Protein AF-A0AAE3YI99-F1 (afdb_monomer)

Mean predicted aligned error: 8.01 Å

Radius of gyration: 18.08 Å; Cα contacts (8 Å, |Δi|>4): 307; chains: 1; bounding box: 42×37×53 Å

Foldseek 3Di:
DWDDDDQKIKDKDKDWWAFDDDDPLCTCQVVVQVVVCVVVVAGWHWAQQAPVPRDSPHRQIAIQGDPVPDDDPCNVVPARQKEKEKEKDADVRTIMIMMMIMHGPVRDDHDDPLRFWFFYDDDPPDVPQDACPDVVVQQAAPVLNVVLVPDPHSSVSSNVLVRLLRRVCSRVSVNPVDRNNNDDCVVPDDPPPD

Sequence (194 aa):
MRTQVGGLVFHGAAFLLPGAGLDRRRAGRGEIEAWASEVLGRPVRLSTVCPACGSVAHGQPRLELDPRGEPSPASRAGGDLARISYARASLDGGGLAIAAVVVLSAGGGPLPEWARVGVDLEARGRKGAPHPRGWGEYALTPAERGRVAASADPEAASLRVWTQKEALAKLTGRGLEIEPQALDTALVQPPDTH

Structure (mmCIF, N/CA/C/O backbone):
data_AF-A0AAE3YI99-F1
#
_entry.id   AF-A0AAE3YI99-F1
#
loop_
_atom_site.group_PDB
_atom_site.id
_atom_site.type_symbol
_atom_site.label_atom_id
_atom_site.label_alt_id
_atom_site.label_comp_id
_atom_site.label_asym_id
_atom_site.label_entity_id
_atom_site.label_seq_id
_atom_site.pdbx_PDB_ins_code
_atom_site.Cartn_x
_atom_site.Cartn_y
_atom_site.Cartn_z
_atom_site.occupancy
_atom_site.B_iso_or_equiv
_atom_site.auth_seq_id
_atom_site.auth_comp_id
_atom_site.auth_asym_id
_atom_site.auth_atom_id
_atom_site.pdbx_PDB_model_num
ATOM 1 N N . MET A 1 1 ? -12.495 7.842 -3.359 1.00 87.75 1 MET A N 1
ATOM 2 C CA . MET A 1 1 ? -13.141 6.636 -3.933 1.00 87.75 1 MET A CA 1
ATOM 3 C C . MET A 1 1 ? -13.739 5.806 -2.806 1.00 87.75 1 MET A C 1
ATOM 5 O O . MET A 1 1 ? -13.098 5.691 -1.767 1.00 87.75 1 MET A O 1
ATOM 9 N N . ARG A 1 2 ? -14.939 5.246 -2.993 1.00 89.69 2 ARG A N 1
ATOM 10 C CA . ARG A 1 2 ? -15.576 4.319 -2.045 1.00 89.69 2 ARG A CA 1
ATOM 11 C C . ARG A 1 2 ? -16.071 3.090 -2.804 1.00 89.69 2 ARG A C 1
ATOM 13 O O . ARG A 1 2 ? -16.672 3.237 -3.862 1.00 89.69 2 ARG A O 1
ATOM 20 N N . THR A 1 3 ? -15.813 1.900 -2.280 1.00 89.75 3 THR A N 1
ATOM 21 C CA . THR A 1 3 ? -16.277 0.625 -2.845 1.00 89.75 3 THR A CA 1
ATOM 22 C C . THR A 1 3 ? -16.706 -0.301 -1.719 1.00 89.75 3 THR A C 1
ATOM 24 O O . THR A 1 3 ? -16.147 -0.232 -0.629 1.00 89.75 3 THR A O 1
ATOM 27 N N . GLN A 1 4 ? -17.701 -1.149 -1.962 1.00 88.31 4 GLN A N 1
ATOM 28 C CA . GLN A 1 4 ? -18.201 -2.100 -0.975 1.00 88.31 4 GLN A CA 1
ATOM 29 C C . GLN A 1 4 ? -18.158 -3.513 -1.552 1.00 88.31 4 GLN A C 1
ATOM 31 O O . GLN A 1 4 ? -18.676 -3.751 -2.638 1.00 88.31 4 GLN A O 1
ATOM 36 N N . VAL A 1 5 ? -17.554 -4.443 -0.815 1.00 84.50 5 VAL A N 1
ATOM 37 C CA . VAL A 1 5 ? -17.466 -5.863 -1.182 1.00 84.50 5 VAL A CA 1
ATOM 38 C C . VAL A 1 5 ? -17.753 -6.667 0.070 1.00 84.50 5 VAL A C 1
ATOM 40 O O . VAL A 1 5 ? -17.006 -6.553 1.034 1.00 84.50 5 VAL A O 1
ATOM 43 N N . GLY A 1 6 ? -18.844 -7.439 0.072 1.00 80.44 6 GLY A N 1
ATOM 44 C CA . GLY A 1 6 ? -19.211 -8.343 1.168 1.00 80.44 6 GLY A CA 1
ATOM 45 C C . GLY A 1 6 ? -19.028 -7.736 2.561 1.00 80.44 6 GLY A C 1
ATOM 46 O O . GLY A 1 6 ? -18.025 -7.986 3.211 1.00 80.44 6 GLY A O 1
ATOM 47 N N . GLY A 1 7 ? -19.952 -6.899 3.031 1.00 87.69 7 GLY A N 1
ATOM 48 C CA . GLY A 1 7 ? -19.873 -6.302 4.372 1.00 87.69 7 GLY A CA 1
ATOM 49 C C . GLY A 1 7 ? -18.664 -5.390 4.645 1.00 87.69 7 GLY A C 1
ATOM 50 O O . GLY A 1 7 ? -18.688 -4.691 5.654 1.00 87.69 7 GLY A O 1
ATOM 51 N N . LEU A 1 8 ? -17.653 -5.307 3.775 1.00 89.31 8 LEU A N 1
ATOM 52 C CA . LEU A 1 8 ? -16.505 -4.406 3.893 1.00 89.31 8 LEU A CA 1
ATOM 53 C C . LEU A 1 8 ? -16.678 -3.175 3.016 1.00 89.31 8 LEU A C 1
ATOM 55 O O . LEU A 1 8 ? -17.127 -3.277 1.874 1.00 89.31 8 LEU A O 1
ATOM 59 N N . VAL A 1 9 ? -16.242 -2.028 3.526 1.00 90.75 9 VAL A N 1
ATOM 60 C CA . VAL A 1 9 ? -16.141 -0.779 2.773 1.00 90.75 9 VAL A CA 1
ATOM 61 C C . VAL A 1 9 ? -14.674 -0.400 2.635 1.00 90.75 9 VAL A C 1
ATOM 63 O O . VAL A 1 9 ? -13.947 -0.311 3.623 1.00 90.75 9 VAL A O 1
ATOM 66 N N . PHE A 1 10 ? -14.256 -0.145 1.402 1.00 91.81 10 PHE A N 1
ATOM 67 C CA . PHE A 1 10 ? -12.937 0.346 1.036 1.00 91.81 10 PHE A CA 1
ATOM 68 C C . PHE A 1 10 ? -13.038 1.830 0.698 1.00 91.81 10 PHE A C 1
ATOM 70 O O . PHE A 1 10 ? -13.792 2.229 -0.192 1.00 91.81 10 PHE A O 1
ATOM 77 N N . HIS A 1 11 ? -12.263 2.644 1.402 1.00 93.62 11 HIS A N 1
ATOM 78 C CA . HIS A 1 11 ? -12.114 4.073 1.171 1.00 93.62 11 HIS A CA 1
ATOM 79 C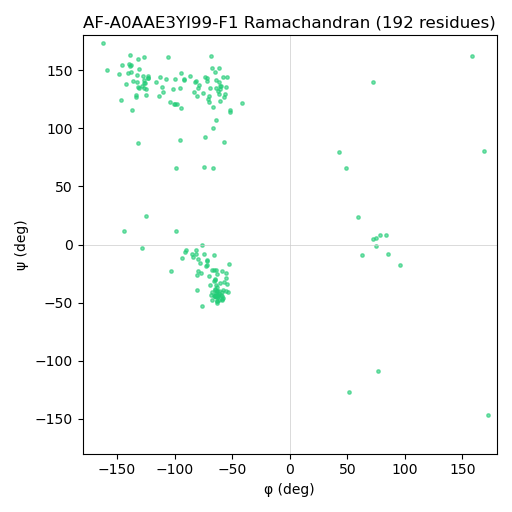 C . HIS A 1 11 ? -10.718 4.331 0.618 1.00 93.62 11 HIS A C 1
ATOM 81 O O . HIS A 1 11 ? -9.741 3.863 1.189 1.00 93.62 11 HIS A O 1
ATOM 87 N N . GLY A 1 12 ? -10.620 5.088 -0.471 1.00 94.06 12 GLY A N 1
ATOM 88 C CA . GLY A 1 12 ? -9.352 5.507 -1.066 1.00 94.06 12 GLY A CA 1
ATOM 89 C C . GLY A 1 12 ? -9.292 7.020 -1.245 1.00 94.06 12 GLY A C 1
ATOM 90 O O . GLY A 1 12 ? -10.283 7.625 -1.674 1.00 94.06 12 GLY A O 1
ATOM 91 N N . ALA A 1 13 ? -8.138 7.612 -0.954 1.00 93.62 13 ALA A N 1
ATOM 92 C CA . ALA A 1 13 ? -7.866 9.038 -1.112 1.00 93.62 13 ALA A CA 1
ATOM 93 C C . ALA A 1 13 ? -6.474 9.287 -1.703 1.00 93.62 13 ALA A C 1
ATOM 95 O O . ALA A 1 13 ? -5.563 8.470 -1.556 1.00 93.62 13 ALA A O 1
ATOM 96 N N . ALA A 1 14 ? -6.331 10.435 -2.363 1.00 93.38 14 ALA A N 1
ATOM 97 C CA . ALA A 1 14 ? -5.077 10.939 -2.899 1.00 93.38 14 ALA A CA 1
ATOM 98 C C . ALA A 1 14 ? -4.845 12.363 -2.381 1.00 93.38 14 ALA A C 1
ATOM 100 O O . ALA A 1 14 ? -5.790 13.146 -2.282 1.00 93.38 14 ALA A O 1
ATOM 101 N N . PHE A 1 15 ? -3.596 12.689 -2.061 1.00 90.69 15 PHE A N 1
ATOM 102 C CA . PHE A 1 15 ? -3.205 13.949 -1.436 1.00 90.69 15 PHE A CA 1
ATOM 103 C C . PHE A 1 15 ? -2.001 14.531 -2.163 1.00 90.69 15 PHE A C 1
ATOM 105 O O . PHE A 1 15 ? -0.983 13.854 -2.330 1.00 90.69 15 PHE A O 1
ATOM 112 N N . LEU A 1 16 ? -2.096 15.796 -2.561 1.00 88.94 16 LEU A N 1
ATOM 113 C CA . LEU A 1 16 ? -0.939 16.540 -3.042 1.00 88.94 16 LEU A CA 1
ATOM 114 C C . LEU A 1 16 ? -0.074 16.937 -1.847 1.00 88.94 16 LEU A C 1
ATOM 116 O O . LEU A 1 16 ? -0.573 17.471 -0.859 1.00 88.94 16 LEU A O 1
ATOM 120 N N . LEU A 1 17 ? 1.222 16.660 -1.943 1.00 84.50 17 LEU A N 1
ATOM 121 C CA . LEU A 1 17 ? 2.206 17.012 -0.930 1.00 84.50 17 LEU A CA 1
ATOM 122 C C . LEU A 1 17 ? 2.975 18.258 -1.387 1.00 84.50 17 LEU A C 1
ATOM 124 O O . LEU A 1 17 ? 3.415 18.303 -2.541 1.00 84.50 17 LEU A O 1
ATOM 128 N N . PRO A 1 18 ? 3.172 19.253 -0.508 1.00 79.25 18 PRO A N 1
ATOM 129 C CA . PRO A 1 18 ? 3.863 20.484 -0.870 1.00 79.25 18 PRO A CA 1
ATOM 130 C C . PRO A 1 18 ? 5.339 20.240 -1.231 1.00 79.25 18 PRO A C 1
ATOM 132 O O . PRO A 1 18 ? 5.995 19.334 -0.707 1.00 79.25 18 PRO A O 1
ATOM 135 N N . GLY A 1 19 ? 5.860 21.068 -2.140 1.00 64.75 19 GLY A N 1
ATOM 136 C CA . GLY A 1 19 ? 7.252 21.052 -2.587 1.00 64.75 19 GLY A CA 1
ATOM 137 C C . GLY A 1 19 ? 8.200 21.760 -1.626 1.00 64.75 19 GLY A C 1
ATOM 138 O O . GLY A 1 19 ? 8.002 22.925 -1.310 1.00 64.75 19 GLY A O 1
ATOM 139 N N . ALA A 1 20 ? 9.270 21.053 -1.248 1.00 52.06 20 ALA A N 1
ATOM 140 C CA . ALA A 1 20 ? 10.395 21.482 -0.407 1.00 52.06 20 ALA A CA 1
ATOM 141 C C . ALA A 1 20 ? 10.121 21.657 1.108 1.00 52.06 20 ALA A C 1
ATOM 143 O O . ALA A 1 20 ? 9.099 22.166 1.548 1.00 52.06 20 ALA A O 1
ATOM 144 N N . GLY A 1 21 ? 11.095 21.228 1.924 1.00 54.38 21 GLY A N 1
ATOM 145 C CA . GLY A 1 21 ? 11.219 21.596 3.344 1.00 54.38 21 GLY A CA 1
ATOM 146 C C . GLY A 1 21 ? 10.635 20.636 4.387 1.00 54.38 21 GLY A C 1
ATOM 147 O O . GLY A 1 21 ? 11.039 20.706 5.545 1.00 54.38 21 GLY A O 1
ATOM 148 N N . LEU A 1 22 ? 9.742 19.713 4.020 1.00 54.06 22 LEU A N 1
ATOM 149 C CA . LEU A 1 22 ? 9.193 18.742 4.975 1.00 54.06 22 LEU A CA 1
ATOM 150 C C . LEU A 1 22 ? 10.010 17.447 5.016 1.00 54.06 22 LEU A C 1
ATOM 152 O O . LEU A 1 22 ? 10.442 16.927 3.984 1.00 54.06 22 LEU A O 1
ATOM 156 N N . ASP A 1 23 ? 10.174 16.895 6.222 1.00 62.53 23 ASP A N 1
ATOM 157 C CA . ASP A 1 23 ? 10.639 15.521 6.415 1.00 62.53 23 ASP A CA 1
ATOM 158 C C . ASP A 1 23 ? 9.769 14.592 5.558 1.00 62.53 23 ASP A C 1
ATOM 160 O O . ASP A 1 23 ? 8.567 14.435 5.797 1.00 62.53 23 ASP A O 1
ATOM 164 N N . ARG A 1 24 ? 10.388 13.969 4.548 1.00 61.81 24 ARG A N 1
ATOM 165 C CA . ARG A 1 24 ? 9.728 13.070 3.591 1.00 61.81 24 ARG A CA 1
ATOM 166 C C . ARG A 1 24 ? 8.989 11.926 4.287 1.00 61.81 24 ARG A C 1
ATOM 168 O O . ARG A 1 24 ? 8.036 11.391 3.728 1.00 61.81 24 ARG A O 1
ATOM 175 N N . ARG A 1 25 ? 9.397 11.553 5.508 1.00 61.00 25 ARG A N 1
ATOM 176 C CA . ARG A 1 25 ? 8.716 10.534 6.317 1.00 61.00 25 ARG A CA 1
ATOM 177 C C . ARG A 1 25 ? 7.437 11.053 6.969 1.00 61.00 25 ARG A C 1
ATOM 179 O O . ARG A 1 25 ? 6.543 10.245 7.222 1.00 61.00 25 ARG A O 1
ATOM 186 N N . ARG A 1 26 ? 7.309 12.363 7.196 1.00 67.38 26 ARG A N 1
ATOM 187 C CA . ARG A 1 26 ? 6.159 13.012 7.853 1.00 67.38 26 ARG A CA 1
ATOM 188 C C . ARG A 1 26 ? 5.203 13.711 6.886 1.00 67.38 26 ARG A C 1
ATOM 190 O O . ARG A 1 26 ? 4.036 13.863 7.232 1.00 67.38 26 ARG A O 1
ATOM 197 N N . ALA A 1 27 ? 5.659 14.092 5.694 1.00 72.12 27 ALA A N 1
ATOM 198 C CA . ALA A 1 27 ? 4.809 14.714 4.679 1.00 72.12 27 ALA A CA 1
ATOM 199 C C . ALA A 1 27 ? 3.600 13.821 4.338 1.00 72.12 27 ALA A C 1
ATOM 201 O O . ALA A 1 27 ? 3.763 12.617 4.092 1.00 72.12 27 ALA A O 1
ATOM 202 N N . GLY A 1 28 ? 2.399 14.407 4.360 1.00 80.62 28 GLY A N 1
ATOM 203 C CA . GLY A 1 28 ? 1.132 13.720 4.089 1.00 80.62 28 GLY A CA 1
ATOM 204 C C . GLY A 1 28 ? 0.506 13.026 5.297 1.00 80.62 28 GLY A C 1
ATOM 205 O O . GLY A 1 28 ? -0.605 12.516 5.202 1.00 80.62 28 GLY A O 1
ATOM 206 N N . ARG A 1 29 ? 1.210 12.943 6.435 1.00 87.94 29 ARG A N 1
ATOM 207 C CA . ARG A 1 29 ? 0.710 12.200 7.595 1.00 87.94 29 ARG A CA 1
ATOM 208 C C . ARG A 1 29 ? -0.504 12.869 8.232 1.00 87.94 29 ARG A C 1
ATOM 210 O O . ARG A 1 29 ? -1.443 12.162 8.575 1.00 87.94 29 ARG A O 1
ATOM 217 N N . GLY A 1 30 ? -0.476 14.190 8.400 1.00 89.19 30 GLY A N 1
ATOM 218 C CA . GLY A 1 30 ? -1.590 14.925 9.004 1.00 89.19 30 GLY A CA 1
ATOM 219 C C . GLY A 1 30 ? -2.843 14.852 8.134 1.00 89.19 30 GLY A C 1
ATOM 220 O O . GLY A 1 30 ? -3.939 14.657 8.643 1.00 89.19 30 GLY A O 1
ATOM 221 N N . GLU A 1 31 ? -2.662 14.912 6.818 1.00 91.44 31 GLU A N 1
ATOM 222 C CA . GLU A 1 31 ? -3.716 14.780 5.818 1.00 91.44 31 GLU A CA 1
ATOM 223 C C . GLU A 1 31 ? -4.337 13.376 5.845 1.00 91.44 31 GLU A C 1
ATOM 225 O O . GLU A 1 31 ? -5.560 13.244 5.847 1.00 91.44 31 GLU A O 1
ATOM 230 N N . ILE A 1 32 ? -3.509 12.328 5.947 1.00 92.00 32 ILE A N 1
ATOM 231 C CA . ILE A 1 32 ? -3.976 10.942 6.096 1.00 92.00 32 ILE A CA 1
ATOM 232 C C . ILE A 1 32 ? -4.711 10.743 7.429 1.00 92.00 32 ILE A C 1
ATOM 234 O O . ILE A 1 32 ? -5.764 10.112 7.440 1.00 92.00 32 ILE A O 1
ATOM 238 N N . GLU A 1 33 ? -4.184 11.258 8.545 1.00 92.12 33 GLU A N 1
ATOM 239 C CA . GLU A 1 33 ? -4.819 11.159 9.870 1.00 92.12 33 GLU A CA 1
ATOM 240 C C . GLU A 1 33 ? -6.172 11.890 9.900 1.00 92.12 33 GLU A C 1
ATOM 242 O O . GLU A 1 33 ? -7.156 11.333 10.391 1.00 92.12 33 GLU A O 1
ATOM 247 N N . ALA A 1 34 ? -6.254 13.095 9.326 1.00 91.62 34 ALA A N 1
ATOM 248 C CA . ALA A 1 34 ? -7.493 13.865 9.224 1.00 91.62 34 ALA A CA 1
ATOM 249 C C . ALA A 1 34 ? -8.542 13.145 8.363 1.00 91.62 34 ALA A C 1
ATOM 251 O O . ALA A 1 34 ? -9.674 12.949 8.805 1.00 91.62 34 ALA A O 1
ATOM 252 N N . TRP A 1 35 ? -8.149 12.672 7.179 1.00 94.19 35 TRP A N 1
ATOM 253 C CA . TRP A 1 35 ? -9.032 11.908 6.299 1.00 94.19 35 TRP A CA 1
ATOM 254 C C . TRP A 1 35 ? -9.497 10.592 6.936 1.00 94.19 35 TRP A C 1
ATOM 256 O O . TRP A 1 35 ? -10.681 10.263 6.898 1.00 94.19 35 TRP A O 1
ATOM 266 N N . ALA A 1 36 ? -8.595 9.836 7.564 1.00 91.69 36 ALA A N 1
ATOM 267 C CA . ALA A 1 36 ? -8.963 8.601 8.249 1.00 91.69 36 ALA A CA 1
ATOM 268 C C . ALA A 1 36 ? -9.909 8.871 9.430 1.00 91.69 36 ALA A C 1
ATOM 270 O O . ALA A 1 36 ? -10.823 8.084 9.673 1.00 91.69 36 ALA A O 1
ATOM 271 N N . SER A 1 37 ? -9.728 9.995 10.128 1.00 90.50 37 SER A N 1
ATOM 272 C CA . SER A 1 37 ? -10.622 10.406 11.212 1.00 90.50 37 SER A CA 1
ATOM 273 C C . SER A 1 37 ? -12.033 10.706 10.706 1.00 90.50 37 SER A C 1
ATOM 275 O O . SER A 1 37 ? -13.008 10.321 11.350 1.00 90.50 37 SER A O 1
ATOM 277 N N . GLU A 1 38 ? -12.149 11.337 9.534 1.00 90.94 38 GLU A N 1
ATOM 278 C CA . GLU A 1 38 ? -13.426 11.561 8.850 1.00 90.94 38 GLU A CA 1
ATOM 279 C C . GLU A 1 38 ? -14.089 10.232 8.457 1.00 90.94 38 GLU A C 1
ATOM 281 O O . GLU A 1 38 ? -15.248 10.002 8.798 1.00 90.94 38 GLU A O 1
ATOM 286 N N . VAL A 1 39 ? -13.342 9.316 7.824 1.00 89.75 39 VAL A N 1
ATOM 287 C CA . VAL A 1 39 ? -13.850 7.987 7.427 1.00 89.75 39 VAL A CA 1
ATOM 288 C C . VAL A 1 39 ? -14.368 7.192 8.628 1.00 89.75 39 VAL A C 1
ATOM 290 O O . VAL A 1 39 ? -15.379 6.501 8.520 1.00 89.75 39 VAL A O 1
ATOM 293 N N . LEU A 1 40 ? -13.687 7.280 9.773 1.00 86.75 40 LEU A N 1
ATOM 294 C CA . LEU A 1 40 ? -14.037 6.538 10.988 1.00 86.75 40 LEU A CA 1
ATOM 295 C C . LEU A 1 40 ? -15.010 7.282 11.912 1.00 86.75 40 LEU A C 1
ATOM 297 O O . LEU A 1 40 ? -15.423 6.728 12.938 1.00 86.75 40 LEU A O 1
ATOM 301 N N . GLY A 1 41 ? -15.357 8.530 11.582 1.00 87.38 41 GLY A N 1
ATOM 302 C CA . GLY A 1 41 ? -16.187 9.401 12.413 1.00 87.38 41 GLY A CA 1
ATOM 303 C C . GLY A 1 41 ? -15.598 9.674 13.802 1.00 87.38 41 GLY A C 1
ATOM 304 O O . GLY A 1 41 ? -16.350 9.930 14.741 1.00 87.38 41 GLY A O 1
ATOM 305 N N . ARG A 1 42 ? -14.275 9.548 13.973 1.00 87.81 42 ARG A N 1
ATOM 306 C CA . ARG A 1 42 ? -13.579 9.754 15.254 1.00 87.81 42 ARG A CA 1
ATOM 307 C C . ARG A 1 42 ? -12.092 10.061 15.053 1.00 87.81 42 ARG A C 1
ATOM 309 O O . ARG A 1 42 ? -11.508 9.532 14.111 1.00 87.81 42 ARG A O 1
ATOM 316 N N . PRO A 1 43 ? -11.453 10.830 15.950 1.00 89.81 43 PRO A N 1
ATOM 317 C CA . PRO A 1 43 ? -10.027 11.127 15.852 1.00 89.81 43 PRO A CA 1
ATOM 318 C C . PRO A 1 43 ? -9.145 9.874 15.920 1.00 89.81 43 PRO A C 1
ATOM 320 O O . PRO A 1 43 ? -9.262 9.067 16.849 1.00 89.81 43 PRO A O 1
ATOM 323 N N . VAL A 1 44 ? -8.224 9.745 14.965 1.00 88.50 44 VAL A N 1
ATOM 324 C CA . VAL A 1 44 ? -7.213 8.682 14.928 1.00 88.50 44 VAL A CA 1
ATOM 325 C C . VAL A 1 44 ? -5.811 9.220 14.663 1.00 88.50 44 VAL A C 1
ATOM 327 O O . VAL A 1 44 ? -5.619 10.315 14.136 1.00 88.50 44 VAL A O 1
ATOM 330 N N . ARG A 1 45 ? -4.813 8.416 15.020 1.00 89.69 45 ARG A N 1
ATOM 331 C CA . ARG A 1 45 ? -3.390 8.649 14.786 1.00 89.69 45 ARG A CA 1
ATOM 332 C C . ARG A 1 45 ? -2.810 7.493 14.001 1.00 89.69 45 ARG A C 1
ATOM 334 O O . ARG A 1 45 ? -3.174 6.339 14.208 1.00 89.69 45 ARG A O 1
ATOM 341 N N . LEU A 1 46 ? -1.887 7.801 13.104 1.00 89.06 46 LEU A N 1
ATOM 342 C CA . LEU A 1 46 ? -1.170 6.788 12.351 1.00 89.06 46 LEU A CA 1
ATOM 343 C C . LEU A 1 46 ? -0.033 6.235 13.217 1.00 89.06 46 LEU A C 1
ATOM 345 O O . LEU A 1 46 ? 0.664 6.983 13.885 1.00 89.06 46 LEU A O 1
ATOM 349 N N . SER A 1 47 ? 0.244 4.947 13.187 1.00 87.25 47 SER A N 1
ATOM 350 C CA . SER A 1 47 ? 1.399 4.358 13.868 1.00 87.25 47 SER A CA 1
ATOM 351 C C . SER A 1 47 ? 2.126 3.448 12.897 1.00 87.25 47 SER A C 1
ATOM 353 O O . SER A 1 47 ? 1.488 2.726 12.142 1.00 87.25 47 SER A O 1
ATOM 355 N N . THR A 1 48 ? 3.454 3.525 12.849 1.00 86.75 48 THR A N 1
ATOM 356 C CA . THR A 1 48 ? 4.300 2.678 11.983 1.00 86.75 48 THR A CA 1
ATOM 357 C C . THR A 1 48 ? 5.354 1.937 12.797 1.00 86.75 48 THR A C 1
ATOM 359 O O . THR A 1 48 ? 6.418 1.596 12.284 1.00 86.75 48 THR A O 1
ATOM 362 N N . VAL A 1 49 ? 5.092 1.731 14.090 1.00 84.25 49 VAL A N 1
ATOM 363 C CA . VAL A 1 49 ? 5.989 1.007 14.992 1.00 84.25 49 VAL A CA 1
ATOM 364 C C . VAL A 1 49 ? 5.984 -0.471 14.610 1.00 84.25 49 VAL A C 1
ATOM 366 O O . VAL A 1 49 ? 4.938 -1.120 14.582 1.00 84.25 49 VAL A O 1
ATOM 369 N N . CYS A 1 50 ? 7.157 -1.017 14.300 1.00 81.00 50 CYS A N 1
ATOM 370 C CA . CYS A 1 50 ? 7.310 -2.442 14.059 1.00 81.00 50 CYS A CA 1
ATOM 371 C C . CYS A 1 50 ? 7.155 -3.207 15.384 1.00 81.00 50 CYS A C 1
ATOM 373 O O . CYS A 1 50 ? 7.912 -2.933 16.316 1.00 81.00 50 CYS A O 1
ATOM 375 N N . PRO A 1 51 ? 6.249 -4.195 15.481 1.00 75.25 51 PRO A N 1
ATOM 376 C CA . PRO A 1 51 ? 6.057 -4.950 16.718 1.00 75.25 51 PRO A CA 1
ATOM 377 C C . PRO A 1 51 ? 7.262 -5.829 17.090 1.00 75.25 51 PRO A C 1
ATOM 379 O O . PRO A 1 51 ? 7.418 -6.168 18.256 1.00 75.25 51 PRO A O 1
ATOM 382 N N . ALA A 1 52 ? 8.119 -6.185 16.126 1.00 79.31 52 ALA A N 1
ATOM 383 C CA . ALA A 1 52 ? 9.276 -7.047 16.369 1.00 79.31 52 ALA A CA 1
ATOM 384 C C . ALA A 1 52 ? 10.480 -6.297 16.965 1.00 79.31 52 ALA A C 1
ATOM 386 O O . ALA A 1 52 ? 11.175 -6.833 17.820 1.00 79.31 52 ALA A O 1
ATOM 387 N N . CYS A 1 53 ? 10.744 -5.065 16.514 1.00 85.12 53 CYS A N 1
ATOM 388 C CA . CYS A 1 53 ? 11.955 -4.322 16.892 1.00 85.12 53 CYS A CA 1
ATOM 389 C C . CYS A 1 53 ? 11.694 -2.904 17.426 1.00 85.12 53 CYS A C 1
ATOM 391 O O . CYS A 1 53 ? 12.638 -2.197 17.767 1.00 85.12 53 CYS A O 1
ATOM 393 N N . GLY A 1 54 ? 10.441 -2.441 17.442 1.00 83.88 54 GLY A N 1
ATOM 394 C CA . GLY A 1 54 ? 10.064 -1.091 17.875 1.00 83.88 54 GLY A CA 1
ATOM 395 C C . GLY A 1 54 ? 10.392 0.032 16.880 1.00 83.88 54 GLY A C 1
ATOM 396 O O . GLY A 1 54 ? 10.073 1.192 17.135 1.00 83.88 54 GLY A O 1
ATOM 397 N N . SER A 1 55 ? 11.005 -0.270 15.732 1.00 83.69 55 SER A N 1
ATOM 398 C CA . SER A 1 55 ? 11.379 0.746 14.741 1.00 83.69 55 SER A CA 1
ATOM 399 C C . SER A 1 55 ? 10.162 1.354 14.049 1.00 83.69 55 SER A C 1
ATOM 401 O O . SER A 1 55 ? 9.296 0.641 13.549 1.00 83.69 55 SER A O 1
ATOM 403 N N . VAL A 1 56 ? 10.141 2.681 13.916 1.00 81.38 56 VAL A N 1
ATOM 404 C CA . VAL A 1 56 ? 9.126 3.409 13.128 1.00 81.38 56 VAL A CA 1
ATOM 405 C C . VAL A 1 56 ? 9.420 3.421 11.625 1.00 81.38 56 VAL A C 1
ATOM 407 O O . VAL A 1 56 ? 8.638 3.966 10.845 1.00 81.38 56 VAL A O 1
ATOM 410 N N . ALA A 1 57 ? 10.572 2.880 11.211 1.00 76.94 57 ALA A N 1
ATOM 411 C CA . ALA A 1 57 ? 11.056 2.975 9.838 1.00 76.94 57 ALA A CA 1
ATOM 412 C C . ALA A 1 57 ? 10.407 1.963 8.885 1.00 76.94 57 ALA A C 1
ATOM 414 O O . ALA A 1 57 ? 10.374 2.231 7.687 1.00 76.94 57 ALA A O 1
ATOM 415 N N . HIS A 1 58 ? 9.932 0.826 9.402 1.00 77.12 58 HIS A N 1
ATOM 416 C CA . HIS A 1 58 ? 9.456 -0.297 8.587 1.00 77.12 58 HIS A CA 1
ATOM 417 C C . HIS A 1 58 ? 8.254 -1.044 9.192 1.00 77.12 58 HIS A C 1
ATOM 419 O O . HIS A 1 58 ? 7.923 -2.139 8.742 1.00 77.12 58 HIS A O 1
ATOM 425 N N . GLY A 1 59 ? 7.612 -0.509 10.235 1.00 80.88 59 GLY A N 1
ATOM 426 C CA . GLY A 1 59 ? 6.399 -1.123 10.768 1.00 80.88 59 GLY A CA 1
ATOM 427 C C . GLY A 1 59 ? 5.205 -0.897 9.846 1.00 80.88 59 GLY A C 1
ATOM 428 O O . GLY A 1 59 ? 5.061 0.167 9.235 1.00 80.88 59 GLY A O 1
ATOM 429 N N . GLN A 1 60 ? 4.335 -1.904 9.766 1.00 85.00 60 GLN A N 1
ATOM 430 C CA . GLN A 1 60 ? 3.085 -1.788 9.030 1.00 85.00 60 GLN A CA 1
ATOM 431 C C . GLN A 1 60 ? 2.221 -0.669 9.640 1.00 85.00 60 GLN A C 1
ATOM 433 O O . GLN A 1 60 ? 2.069 -0.627 10.864 1.00 85.00 60 GLN A O 1
ATOM 438 N N . PRO A 1 61 ? 1.647 0.224 8.817 1.00 89.12 61 PRO A N 1
ATOM 43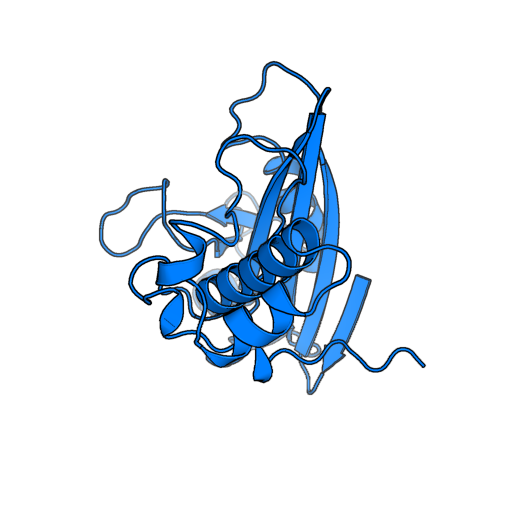9 C CA . PRO A 1 61 ? 0.787 1.291 9.302 1.00 89.12 61 PRO A CA 1
ATOM 440 C C . PRO A 1 61 ? -0.453 0.777 10.044 1.00 89.12 61 PRO A C 1
ATOM 442 O O . PRO A 1 61 ? -1.135 -0.135 9.578 1.00 89.12 61 PRO A O 1
ATOM 445 N N . ARG A 1 62 ? -0.773 1.406 11.175 1.00 88.19 62 ARG A N 1
ATOM 446 C CA . ARG A 1 62 ? -1.972 1.158 11.988 1.00 88.19 62 ARG A CA 1
ATOM 447 C C . ARG A 1 62 ? -2.669 2.470 12.316 1.00 88.19 62 ARG A C 1
ATOM 449 O O . ARG A 1 62 ? -2.012 3.506 12.402 1.00 88.19 62 ARG A O 1
ATOM 456 N N . LEU A 1 63 ? -3.985 2.418 12.495 1.00 88.06 63 LEU A N 1
ATOM 457 C CA . LEU A 1 63 ? -4.761 3.532 13.030 1.00 88.06 63 LEU A CA 1
ATOM 458 C C . LEU A 1 63 ? -5.041 3.262 14.504 1.00 88.06 63 LEU A C 1
ATOM 460 O O . LEU A 1 63 ? -5.644 2.252 14.853 1.00 88.06 63 LEU A O 1
ATOM 464 N N . GLU A 1 64 ? -4.595 4.171 15.353 1.00 86.69 64 GLU A N 1
ATOM 465 C CA . GLU A 1 64 ? -4.825 4.157 16.793 1.00 86.69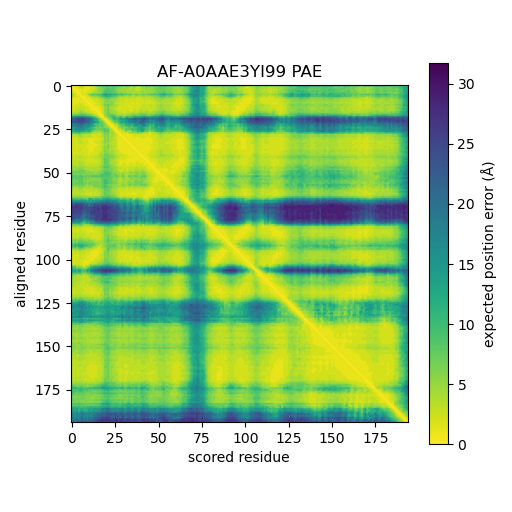 64 GLU A CA 1
ATOM 466 C C . GLU A 1 64 ? -5.831 5.259 17.130 1.00 86.69 64 GLU A C 1
ATOM 468 O O . GLU A 1 64 ? -5.807 6.327 16.520 1.00 86.69 64 GLU A O 1
ATOM 473 N N . LEU A 1 65 ? -6.732 5.025 18.083 1.00 82.81 65 LEU A N 1
ATOM 474 C CA . LEU A 1 65 ? -7.621 6.087 18.567 1.00 82.81 65 LEU A CA 1
ATOM 475 C C . LEU A 1 65 ? -6.776 7.183 19.230 1.00 82.81 65 LEU A C 1
ATOM 477 O O . LEU A 1 65 ? -5.882 6.861 20.012 1.00 82.81 65 LEU A O 1
ATOM 481 N N . ASP A 1 66 ? -7.041 8.463 18.936 1.00 73.25 66 ASP A N 1
ATOM 482 C CA . ASP A 1 66 ? -6.336 9.548 19.634 1.00 73.25 66 ASP A CA 1
ATOM 483 C C . ASP A 1 66 ? -6.772 9.537 21.113 1.00 73.25 66 ASP A C 1
ATOM 485 O O . ASP A 1 66 ? -7.959 9.732 21.387 1.00 73.25 66 ASP A O 1
ATOM 489 N N . PRO A 1 67 ? -5.857 9.323 22.079 1.00 61.50 67 PRO A N 1
ATOM 490 C CA . PRO A 1 67 ? -6.196 9.233 23.501 1.00 61.50 67 PRO A CA 1
ATOM 491 C C . PRO A 1 67 ? -6.721 10.550 24.091 1.00 61.50 67 PRO A C 1
ATOM 493 O O . PRO A 1 67 ? -7.175 10.565 25.232 1.00 61.50 67 PRO A O 1
ATOM 496 N N . ARG A 1 68 ? -6.650 11.662 23.343 1.00 65.19 68 ARG A N 1
ATOM 497 C CA . ARG A 1 68 ? -7.281 12.942 23.706 1.00 65.19 68 ARG A CA 1
ATOM 498 C C . ARG A 1 68 ? -8.749 13.040 23.288 1.00 65.19 68 ARG A C 1
ATOM 500 O O . ARG A 1 68 ? -9.410 14.002 23.664 1.00 65.19 68 ARG A O 1
ATOM 507 N N . GLY A 1 69 ? -9.255 12.081 22.514 1.00 55.19 69 GLY A N 1
ATOM 508 C CA . GLY A 1 69 ? -10.688 11.858 22.369 1.00 55.19 69 GLY A CA 1
ATOM 509 C C . GLY A 1 69 ? -11.203 11.091 23.584 1.00 55.19 69 GLY A C 1
ATOM 510 O O . GLY A 1 69 ? -10.545 10.155 24.033 1.00 55.19 69 GLY A O 1
ATOM 511 N N . GLU A 1 70 ? -12.355 11.492 24.123 1.00 46.94 70 GLU A N 1
ATOM 512 C CA . GLU A 1 70 ? -13.023 10.808 25.240 1.00 46.94 70 GLU A CA 1
ATOM 513 C C . GLU A 1 70 ? -12.958 9.275 25.071 1.00 46.94 70 GLU A C 1
ATOM 515 O O . GLU A 1 70 ? -13.402 8.750 24.038 1.00 46.94 70 GLU A O 1
ATOM 520 N N . PRO A 1 71 ? -12.386 8.530 26.036 1.00 41.78 71 PRO A N 1
ATOM 521 C CA . PRO A 1 71 ? -12.256 7.088 25.924 1.00 41.78 71 PRO A CA 1
ATOM 522 C C . PRO A 1 71 ? -13.645 6.443 25.960 1.00 41.78 71 PRO A C 1
ATOM 524 O O . PRO A 1 71 ? -14.232 6.219 27.015 1.00 41.78 71 PRO A O 1
ATOM 527 N N . SER A 1 72 ? -14.175 6.089 24.788 1.00 41.62 72 SER A N 1
ATOM 528 C CA . SER A 1 72 ? -15.332 5.197 24.701 1.00 41.62 72 SER A CA 1
ATOM 529 C C . SER A 1 72 ? -14.954 3.835 25.308 1.00 41.62 72 SER A C 1
ATOM 531 O O . SER A 1 72 ? -13.856 3.345 25.023 1.00 41.62 72 SER A O 1
ATOM 533 N N . PRO A 1 73 ? -15.836 3.165 26.075 1.00 38.25 73 PRO A N 1
ATOM 534 C CA . PRO A 1 73 ? -15.604 1.822 26.624 1.00 38.25 73 PRO A CA 1
ATOM 535 C C . PRO A 1 73 ? -15.182 0.761 25.584 1.00 38.25 73 PRO A C 1
ATOM 537 O O . PRO A 1 73 ? -14.603 -0.259 25.946 1.00 38.25 73 PRO A O 1
ATOM 540 N N . ALA A 1 74 ? -15.395 1.021 24.287 1.00 41.69 74 ALA A N 1
ATOM 541 C CA . ALA A 1 74 ? -14.927 0.194 23.173 1.00 41.69 74 ALA A CA 1
ATOM 542 C C . ALA A 1 74 ? -13.400 0.252 22.921 1.00 41.69 74 ALA A C 1
ATOM 544 O O . ALA A 1 74 ? -12.866 -0.593 22.211 1.00 41.69 74 ALA A O 1
ATOM 545 N N . SER A 1 75 ? -12.676 1.213 23.505 1.00 40.50 75 SER A N 1
ATOM 546 C CA . SER A 1 75 ? -11.225 1.417 23.310 1.00 40.50 75 SER A CA 1
ATOM 547 C C . SER A 1 75 ? -10.336 0.361 23.982 1.00 40.50 75 SER A C 1
ATOM 549 O O . SER A 1 75 ? -9.179 0.204 23.602 1.00 40.50 75 SER A O 1
ATOM 551 N N . ARG A 1 76 ? -10.868 -0.398 24.951 1.00 38.62 76 ARG A N 1
ATOM 552 C CA . ARG A 1 76 ? -10.147 -1.497 25.625 1.00 38.62 76 ARG A CA 1
ATOM 553 C C . ARG A 1 76 ? -10.384 -2.868 24.990 1.00 38.62 76 ARG A C 1
ATOM 555 O O . ARG A 1 76 ? -9.636 -3.798 25.267 1.00 38.62 76 ARG A O 1
ATOM 562 N N . ALA A 1 77 ? -11.364 -2.975 24.096 1.00 40.00 77 ALA A N 1
ATOM 563 C CA . ALA A 1 77 ? -11.536 -4.109 23.198 1.00 40.00 77 ALA A CA 1
ATOM 564 C C . ALA A 1 77 ? -10.937 -3.726 21.837 1.00 40.00 77 ALA A C 1
ATOM 566 O O . ALA A 1 77 ? -11.662 -3.508 20.870 1.00 40.00 77 ALA A O 1
ATOM 567 N N . GLY A 1 78 ? -9.612 -3.542 21.803 1.00 39.47 78 GLY A N 1
ATOM 568 C CA . GLY A 1 78 ? -8.841 -3.078 20.646 1.00 39.47 78 GLY A CA 1
ATOM 569 C C . GLY A 1 78 ? -8.836 -4.071 19.483 1.00 39.47 78 GLY A C 1
ATOM 570 O O . GLY A 1 78 ? -7.804 -4.642 19.152 1.00 39.47 78 GLY A O 1
ATOM 571 N N . GLY A 1 79 ? -9.996 -4.307 18.878 1.00 53.38 79 GLY A N 1
ATOM 572 C CA . GLY A 1 79 ? -10.082 -4.901 17.555 1.00 53.38 79 GLY A CA 1
ATOM 573 C C . GLY A 1 79 ? -9.632 -3.875 16.521 1.00 53.38 79 GLY A C 1
ATOM 574 O O . GLY A 1 79 ? -9.958 -2.696 16.647 1.00 53.38 79 GLY A O 1
ATOM 575 N N . ASP A 1 80 ? -8.899 -4.318 15.499 1.00 71.62 80 ASP A N 1
ATOM 576 C CA . ASP A 1 80 ? -8.599 -3.527 14.302 1.00 71.62 80 ASP A CA 1
ATOM 577 C C . ASP A 1 80 ? -9.934 -3.092 13.655 1.00 71.62 80 ASP A C 1
ATOM 579 O O . ASP A 1 80 ? -10.491 -3.799 12.815 1.00 71.62 80 ASP A O 1
ATOM 583 N N . LEU A 1 81 ? -10.489 -1.950 14.077 1.00 74.81 81 LEU A N 1
ATOM 584 C CA . LEU A 1 81 ? -11.721 -1.372 13.516 1.00 74.81 81 LEU A CA 1
ATOM 585 C C . LEU A 1 81 ? -11.520 -0.944 12.057 1.00 74.81 81 LEU A C 1
ATOM 587 O O . LEU A 1 81 ? -12.478 -0.807 11.296 1.00 74.81 81 LEU A O 1
ATOM 591 N N . ALA A 1 82 ? -10.261 -0.723 11.688 1.00 88.31 82 ALA A N 1
ATOM 592 C CA . ALA A 1 82 ? -9.826 -0.314 10.374 1.00 88.31 82 ALA A CA 1
ATOM 593 C C . ALA A 1 82 ? -8.434 -0.882 10.081 1.00 88.31 82 ALA A C 1
ATOM 595 O O . ALA A 1 82 ? -7.592 -0.957 10.977 1.00 88.31 82 ALA A O 1
ATOM 596 N N . ARG A 1 83 ? -8.159 -1.212 8.817 1.00 90.94 83 ARG A N 1
ATOM 597 C CA . ARG A 1 83 ? -6.785 -1.419 8.330 1.00 90.94 83 ARG A CA 1
ATOM 598 C C . ARG A 1 83 ? -6.455 -0.372 7.288 1.00 90.94 83 ARG A C 1
ATOM 600 O O . ARG A 1 83 ? -7.302 -0.043 6.463 1.00 90.94 83 ARG A O 1
ATOM 607 N N . ILE A 1 84 ? -5.229 0.138 7.338 1.00 93.12 84 ILE A N 1
ATOM 608 C CA . ILE A 1 84 ? -4.753 1.202 6.459 1.00 93.12 84 ILE A CA 1
ATOM 609 C C . ILE A 1 84 ? -3.505 0.762 5.698 1.00 93.12 84 ILE A C 1
ATOM 611 O O . ILE A 1 84 ? -2.627 0.090 6.234 1.00 93.12 84 ILE A O 1
ATOM 615 N N . SER A 1 85 ? -3.407 1.198 4.450 1.00 94.19 85 SER A N 1
ATOM 616 C CA . SER A 1 85 ? -2.174 1.188 3.673 1.00 94.19 85 SER A CA 1
ATOM 617 C C . SER A 1 85 ? -2.005 2.545 3.011 1.00 94.19 85 SER A C 1
ATOM 619 O O . SER A 1 85 ? -2.992 3.188 2.651 1.00 94.19 85 SER A O 1
ATOM 621 N N . TYR A 1 86 ? -0.767 3.004 2.862 1.00 93.62 86 TYR A N 1
ATOM 622 C CA . TYR A 1 86 ? -0.482 4.242 2.152 1.00 93.62 86 TYR A CA 1
ATOM 623 C C . TYR A 1 86 ? 0.848 4.152 1.410 1.00 93.62 86 TYR A C 1
ATOM 625 O O . TYR A 1 86 ? 1.750 3.397 1.782 1.00 93.62 86 TYR A 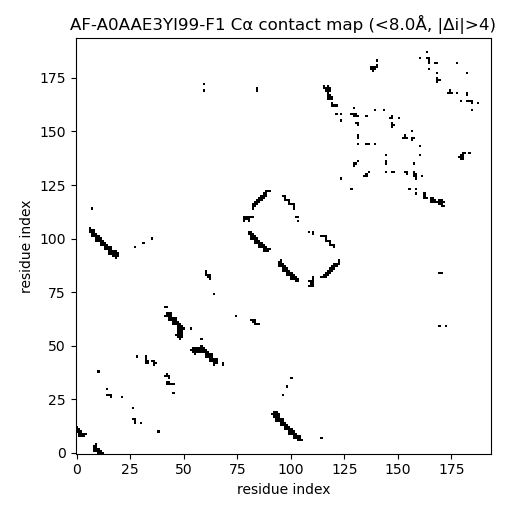O 1
ATOM 633 N N . ALA A 1 87 ? 0.964 4.944 0.354 1.00 91.62 87 ALA A N 1
ATOM 634 C CA . ALA A 1 87 ? 2.160 5.064 -0.457 1.00 91.62 87 ALA A CA 1
ATOM 635 C C . ALA A 1 87 ? 2.392 6.522 -0.830 1.00 91.62 87 ALA A C 1
ATOM 637 O O . ALA A 1 87 ? 1.469 7.338 -0.819 1.00 91.62 87 ALA A O 1
ATOM 638 N N . ARG A 1 88 ? 3.649 6.861 -1.107 1.00 89.38 88 ARG A N 1
ATOM 639 C CA . ARG A 1 88 ? 4.069 8.228 -1.402 1.00 89.38 88 ARG A CA 1
ATOM 640 C C . ARG A 1 88 ? 5.131 8.214 -2.479 1.00 89.38 88 ARG A C 1
ATOM 642 O O . ARG A 1 88 ? 6.074 7.434 -2.387 1.00 89.38 88 ARG A O 1
ATOM 649 N N . ALA A 1 89 ? 5.021 9.147 -3.409 1.00 86.81 89 ALA A N 1
ATOM 650 C CA . ALA A 1 89 ? 6.034 9.403 -4.413 1.00 86.81 89 ALA A CA 1
ATOM 651 C C . ALA A 1 89 ? 6.382 10.893 -4.426 1.00 86.81 89 ALA A C 1
ATOM 653 O O . ALA A 1 89 ? 5.508 11.757 -4.345 1.00 86.81 89 ALA A O 1
ATOM 654 N N . SER A 1 90 ? 7.675 11.194 -4.503 1.00 81.31 90 SER A N 1
ATOM 655 C CA . SER A 1 90 ? 8.149 12.559 -4.726 1.00 81.31 90 SER A CA 1
ATOM 656 C C . SER A 1 90 ? 8.092 12.882 -6.214 1.00 81.31 90 SER A C 1
ATOM 658 O O . SER A 1 90 ? 8.444 12.040 -7.039 1.00 81.31 90 SER A O 1
ATOM 660 N N . LEU A 1 91 ? 7.676 14.103 -6.525 1.00 79.12 91 LEU A N 1
ATOM 661 C CA . LEU A 1 91 ? 7.602 14.651 -7.874 1.00 79.12 91 LEU A CA 1
ATOM 662 C C . LEU A 1 91 ? 8.371 15.976 -7.901 1.00 79.12 91 LEU A C 1
ATOM 664 O O . LEU A 1 91 ? 8.614 16.584 -6.853 1.00 79.12 91 LEU A O 1
ATOM 668 N N . ASP A 1 92 ? 8.749 16.444 -9.085 1.00 78.31 92 ASP A N 1
ATOM 669 C CA . ASP A 1 92 ? 9.366 17.763 -9.205 1.00 78.31 92 ASP A CA 1
ATOM 670 C C . ASP A 1 92 ? 8.386 18.833 -8.703 1.00 78.31 92 ASP A C 1
ATOM 672 O O . ASP A 1 92 ? 7.238 18.908 -9.137 1.00 78.31 92 ASP A O 1
ATOM 676 N N . GLY A 1 93 ? 8.822 19.622 -7.719 1.00 77.38 93 GLY A N 1
ATOM 677 C CA . GLY A 1 93 ? 7.985 20.646 -7.089 1.00 77.38 93 GLY A CA 1
ATOM 678 C C . GLY A 1 93 ? 6.974 20.138 -6.050 1.00 77.38 93 GLY A C 1
ATOM 679 O O . GLY A 1 93 ? 6.170 20.939 -5.582 1.00 77.38 93 GLY A O 1
ATOM 680 N N . GLY A 1 94 ? 7.007 18.861 -5.640 1.00 84.56 94 GLY A N 1
ATOM 681 C CA . GLY A 1 94 ? 6.055 18.343 -4.651 1.00 84.56 94 GLY A CA 1
ATOM 682 C C . GLY A 1 94 ? 6.094 16.836 -4.420 1.00 84.56 94 GLY A C 1
ATOM 683 O O . GLY A 1 94 ? 7.130 16.169 -4.473 1.00 84.56 94 GLY A O 1
ATOM 684 N N . GLY A 1 95 ? 4.926 16.279 -4.134 1.00 87.31 95 GLY A N 1
ATOM 685 C CA . GLY A 1 95 ? 4.726 14.843 -4.079 1.00 87.31 95 GLY A CA 1
ATOM 686 C C . GLY A 1 95 ? 3.257 14.475 -4.160 1.00 87.31 95 GLY A C 1
ATOM 687 O O . GLY A 1 95 ? 2.372 15.326 -4.125 1.00 87.31 95 GLY A O 1
ATOM 688 N N . LEU A 1 96 ? 3.011 13.180 -4.248 1.00 88.94 96 LEU A N 1
ATOM 689 C CA . LEU A 1 96 ? 1.686 12.595 -4.192 1.00 88.94 96 LEU A CA 1
ATOM 690 C C . LEU A 1 96 ? 1.696 11.524 -3.106 1.00 88.94 96 LEU A C 1
ATOM 692 O O . LEU A 1 96 ? 2.626 10.719 -3.026 1.00 88.94 96 LEU A O 1
ATOM 696 N N . ALA A 1 97 ? 0.664 11.515 -2.273 1.00 90.88 97 ALA A N 1
ATOM 697 C CA . ALA A 1 97 ? 0.349 10.401 -1.399 1.00 90.88 97 ALA A CA 1
ATOM 698 C C . ALA A 1 97 ? -0.963 9.766 -1.842 1.00 90.88 97 ALA A C 1
ATOM 700 O O . ALA A 1 97 ? -1.891 10.466 -2.240 1.00 90.88 97 ALA A O 1
ATOM 701 N N . ILE A 1 98 ? -1.054 8.450 -1.713 1.00 92.56 98 ILE A N 1
ATOM 702 C CA . ILE A 1 98 ? -2.320 7.724 -1.763 1.00 92.56 98 ILE A CA 1
ATOM 703 C C . ILE A 1 98 ? -2.481 6.937 -0.471 1.00 92.56 98 ILE A C 1
ATOM 705 O O . ILE A 1 98 ? -1.500 6.436 0.082 1.00 92.56 98 ILE A O 1
ATOM 709 N N . ALA A 1 99 ? -3.711 6.820 0.006 1.00 93.62 99 ALA A N 1
ATOM 710 C CA . ALA A 1 99 ? -4.043 5.987 1.149 1.00 93.62 99 ALA A CA 1
ATOM 711 C C . ALA A 1 99 ? -5.339 5.229 0.890 1.00 93.62 99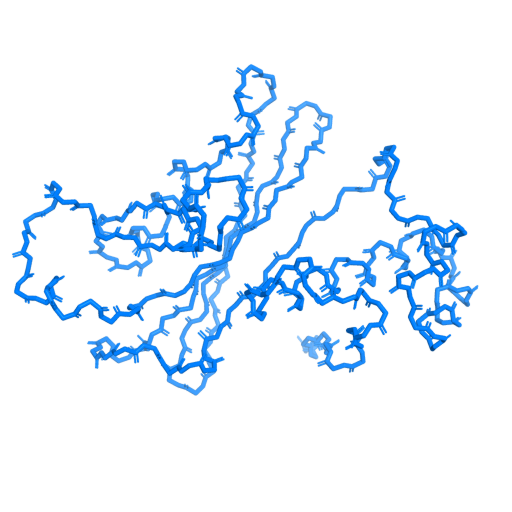 ALA A C 1
ATOM 713 O O . ALA A 1 99 ? -6.237 5.721 0.201 1.00 93.62 99 ALA A O 1
ATOM 714 N N . ALA A 1 100 ? -5.432 4.037 1.467 1.00 94.12 100 ALA A N 1
ATOM 715 C CA . ALA A 1 100 ? -6.651 3.258 1.495 1.00 94.12 100 ALA A CA 1
ATOM 716 C C . ALA A 1 100 ? -6.922 2.718 2.897 1.00 94.12 100 ALA A C 1
ATOM 718 O O . ALA A 1 100 ? -6.005 2.275 3.588 1.00 94.12 100 ALA A O 1
ATOM 719 N N . VAL A 1 101 ? -8.192 2.750 3.288 1.00 91.94 101 VAL A N 1
ATOM 720 C CA . VAL A 1 101 ? -8.710 2.248 4.559 1.00 91.94 101 VAL A CA 1
ATOM 721 C C . VAL A 1 101 ? -9.823 1.250 4.268 1.00 91.94 101 VAL A C 1
ATOM 723 O O . VAL A 1 101 ? -10.701 1.522 3.451 1.00 91.94 101 VAL A O 1
ATOM 726 N N . VAL A 1 102 ? -9.797 0.103 4.942 1.00 90.44 102 VAL A N 1
ATOM 727 C CA . VAL A 1 102 ? -10.890 -0.878 4.934 1.00 90.44 102 VAL A CA 1
ATOM 728 C C . VAL A 1 102 ? -11.559 -0.922 6.304 1.00 90.44 102 VAL A C 1
ATOM 730 O O . VAL A 1 102 ? -10.864 -0.931 7.319 1.00 90.44 102 VAL A O 1
ATOM 733 N N . VAL A 1 103 ? -12.895 -0.936 6.319 1.00 88.94 103 VAL A N 1
ATOM 734 C CA . VAL A 1 103 ? -13.757 -0.975 7.518 1.00 88.94 103 VAL A CA 1
ATOM 735 C C . VAL A 1 103 ? -14.941 -1.927 7.315 1.00 88.94 103 VAL A C 1
ATOM 737 O O . VAL A 1 103 ? -15.287 -2.261 6.182 1.00 88.94 103 VAL A O 1
ATOM 740 N N . LEU A 1 104 ? -15.603 -2.344 8.399 1.00 85.56 104 LEU A N 1
ATOM 741 C CA . LEU A 1 104 ? -16.885 -3.060 8.329 1.00 85.56 104 LEU A CA 1
ATOM 742 C C . LEU A 1 104 ? -18.050 -2.082 8.104 1.00 85.56 104 LEU A C 1
ATOM 744 O O . LEU A 1 104 ? -18.178 -1.086 8.810 1.00 85.56 104 LEU A O 1
ATOM 748 N N . SER A 1 105 ? -18.952 -2.416 7.181 1.00 75.94 105 SER A N 1
ATOM 749 C CA . SER A 1 105 ? -20.137 -1.616 6.819 1.00 75.94 105 SER A CA 1
ATOM 750 C C . SER A 1 105 ? -21.146 -1.492 7.963 1.00 75.94 105 SER A C 1
ATOM 752 O O . SER A 1 105 ? -21.861 -0.501 8.040 1.00 75.94 105 SER A O 1
ATOM 754 N N . ALA A 1 106 ? -21.213 -2.501 8.838 1.00 67.94 106 ALA A N 1
ATOM 755 C CA . ALA A 1 106 ? -22.193 -2.591 9.922 1.00 67.94 106 ALA A CA 1
ATOM 756 C C . ALA A 1 106 ? -21.649 -2.149 11.294 1.00 67.94 106 ALA A C 1
ATOM 758 O O . ALA A 1 106 ? -22.310 -2.376 12.299 1.00 67.94 106 ALA A O 1
ATOM 759 N N . GLY A 1 107 ? -20.463 -1.523 11.339 1.00 60.88 107 GLY A N 1
ATOM 760 C CA . GLY A 1 107 ? -19.971 -0.791 12.511 1.00 60.88 107 GLY A CA 1
ATOM 761 C C . GLY A 1 107 ? -20.069 -1.551 13.837 1.00 60.88 107 GLY A C 1
ATOM 762 O O . GLY A 1 107 ? -20.802 -1.135 14.726 1.00 60.88 107 GLY A O 1
ATOM 763 N N . GLY A 1 108 ? -19.330 -2.649 13.999 1.00 64.81 108 GLY A N 1
ATOM 764 C CA . GLY A 1 108 ? -19.311 -3.353 15.282 1.00 64.81 108 GLY A CA 1
ATOM 765 C C . GLY A 1 108 ? -18.640 -4.714 15.218 1.00 64.81 108 GLY A C 1
ATOM 766 O O . GLY A 1 108 ? -19.313 -5.733 15.133 1.00 64.81 108 GLY A O 1
ATOM 767 N N . GLY A 1 109 ? -17.311 -4.736 15.249 1.00 68.50 109 GLY A N 1
ATOM 768 C CA . GLY A 1 109 ? -16.537 -5.971 15.348 1.00 68.50 109 GLY A CA 1
ATOM 769 C C . GLY A 1 109 ? -15.103 -5.806 14.845 1.00 68.50 109 GLY A C 1
ATOM 770 O O . GLY A 1 109 ? -14.814 -4.839 14.138 1.00 68.50 109 GLY A O 1
ATOM 771 N N . PRO A 1 110 ? -14.191 -6.721 15.212 1.00 78.00 110 PRO A N 1
ATOM 772 C CA . PRO A 1 110 ? -12.862 -6.758 14.617 1.00 78.00 110 PRO A CA 1
ATOM 773 C C . PRO A 1 110 ? -12.966 -7.080 13.122 1.00 78.00 110 PRO A C 1
ATOM 775 O O . PRO A 1 110 ? -13.772 -7.920 12.713 1.00 78.00 110 PRO A O 1
ATOM 778 N N . LEU A 1 111 ? -12.129 -6.445 12.300 1.00 81.50 111 LEU A N 1
ATOM 779 C CA . LEU A 1 111 ? -11.989 -6.848 10.904 1.00 81.50 111 LEU A CA 1
ATOM 780 C C . LEU A 1 111 ? -11.5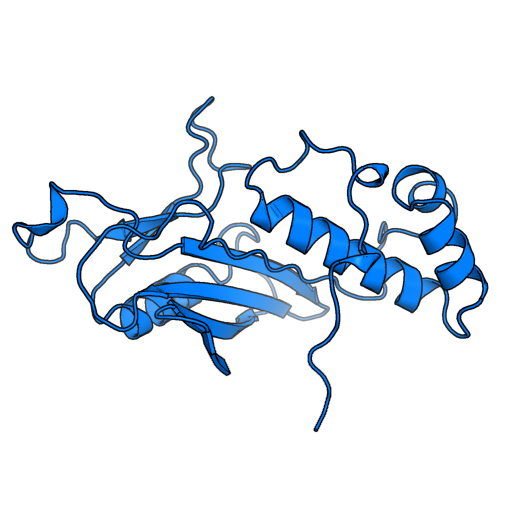13 -8.304 10.818 1.00 81.50 111 LEU A C 1
ATOM 782 O O . LEU A 1 111 ? -10.566 -8.677 11.522 1.00 81.50 111 LEU A O 1
ATOM 786 N N . PRO A 1 112 ? -12.091 -9.127 9.924 1.00 83.56 112 PRO A N 1
ATOM 787 C CA . PRO A 1 112 ? -11.598 -10.480 9.734 1.00 83.56 112 PRO A CA 1
ATOM 788 C C . PRO A 1 112 ? -10.147 -10.442 9.239 1.00 83.56 112 PRO A C 1
ATOM 790 O O . PRO A 1 112 ? -9.712 -9.483 8.597 1.00 83.56 112 PRO A O 1
ATOM 793 N N . GLU A 1 113 ? -9.358 -11.473 9.536 1.00 82.69 113 GLU A N 1
ATOM 794 C CA . GLU A 1 113 ? -7.915 -11.494 9.242 1.00 82.69 113 GLU A CA 1
ATOM 795 C C . GLU A 1 113 ? -7.586 -11.219 7.764 1.00 82.69 113 GLU A C 1
ATOM 797 O O . GLU A 1 113 ? -6.605 -10.541 7.454 1.00 82.69 113 GLU A O 1
ATOM 802 N N . TRP A 1 114 ? -8.452 -11.668 6.858 1.00 83.06 114 TRP A N 1
ATOM 803 C CA . TRP A 1 114 ? -8.300 -11.502 5.415 1.00 83.06 114 TRP A CA 1
ATOM 804 C C . TRP A 1 114 ? -8.663 -10.098 4.898 1.00 83.06 114 TRP A C 1
ATOM 806 O O . TRP A 1 114 ? -8.271 -9.754 3.787 1.00 83.06 114 TRP A O 1
ATOM 816 N N . ALA A 1 115 ? -9.367 -9.259 5.674 1.00 86.81 115 ALA A N 1
ATOM 817 C CA . ALA A 1 115 ? -9.770 -7.905 5.265 1.00 86.81 115 ALA A CA 1
ATOM 818 C C . ALA A 1 115 ? -8.592 -6.919 5.288 1.00 86.81 115 ALA A C 1
ATOM 820 O O . ALA A 1 115 ? -8.496 -6.049 6.156 1.00 86.81 115 ALA A O 1
ATOM 821 N N . ARG A 1 116 ? -7.621 -7.114 4.402 1.00 87.31 116 ARG A N 1
ATOM 822 C CA . ARG A 1 116 ? -6.398 -6.315 4.305 1.00 87.31 116 ARG A CA 1
ATOM 823 C C . ARG A 1 116 ? -6.473 -5.395 3.097 1.00 87.31 116 ARG A C 1
ATOM 825 O O . ARG A 1 116 ? -7.256 -5.610 2.178 1.00 87.31 116 ARG A O 1
ATOM 832 N N . VAL A 1 117 ? -5.640 -4.365 3.110 1.00 90.38 117 VAL A N 1
ATOM 833 C CA . VAL A 1 117 ? -5.473 -3.465 1.974 1.00 90.38 117 VAL A CA 1
ATOM 834 C C . VAL A 1 117 ? -3.990 -3.188 1.773 1.00 90.38 117 VAL A C 1
ATOM 836 O O . VAL A 1 117 ? -3.243 -3.057 2.741 1.00 90.38 117 VAL A O 1
ATOM 839 N N . GLY A 1 118 ? -3.564 -3.134 0.517 1.00 91.94 118 GLY A N 1
ATOM 840 C CA . GLY A 1 118 ? -2.215 -2.774 0.109 1.00 91.94 118 GLY A CA 1
ATOM 841 C C . GLY A 1 118 ? -2.303 -1.769 -1.027 1.00 91.94 118 GLY A C 1
ATOM 842 O O . GLY A 1 118 ? -3.017 -2.011 -1.997 1.00 91.94 118 GLY A O 1
ATOM 843 N N . VAL A 1 119 ? -1.626 -0.629 -0.894 1.00 93.31 119 VAL A N 1
ATOM 844 C CA . VAL A 1 119 ? -1.519 0.363 -1.969 1.00 93.31 119 VAL A CA 1
ATOM 845 C C . VAL A 1 119 ? -0.069 0.712 -2.218 1.00 93.31 119 VAL A C 1
ATOM 847 O O . VAL A 1 119 ? 0.740 0.802 -1.288 1.00 93.31 119 VAL A O 1
ATOM 850 N N . ASP A 1 120 ? 0.245 0.953 -3.480 1.00 93.50 120 ASP A N 1
ATOM 851 C CA . ASP A 1 120 ? 1.560 1.401 -3.887 1.00 93.50 120 ASP A CA 1
ATOM 852 C C . ASP A 1 120 ? 1.490 2.485 -4.961 1.00 93.50 120 ASP A C 1
ATOM 854 O O . ASP A 1 120 ? 0.493 2.611 -5.673 1.00 93.50 120 ASP A O 1
ATOM 858 N N . LEU A 1 121 ? 2.532 3.312 -5.009 1.00 91.06 121 LEU A N 1
ATOM 859 C CA . LEU A 1 121 ? 2.632 4.456 -5.895 1.00 91.06 121 LEU A CA 1
ATOM 860 C C . LEU A 1 121 ? 4.087 4.649 -6.304 1.00 91.06 121 LEU A C 1
ATOM 862 O O . LEU A 1 121 ? 4.940 4.895 -5.453 1.00 91.06 121 LEU A O 1
ATOM 866 N N . GLU A 1 122 ? 4.325 4.659 -7.611 1.00 88.69 122 GLU A N 1
ATOM 867 C CA . GLU A 1 122 ? 5.648 4.859 -8.190 1.00 88.69 122 GLU A CA 1
ATOM 868 C C . GLU A 1 122 ? 5.644 6.011 -9.196 1.00 88.69 122 GLU A C 1
ATOM 870 O O . GLU A 1 122 ? 4.714 6.175 -9.989 1.00 88.69 122 GLU A O 1
ATOM 875 N N . ALA A 1 123 ? 6.701 6.824 -9.166 1.00 85.06 123 ALA A N 1
ATOM 876 C CA . ALA A 1 123 ? 6.888 7.934 -10.096 1.00 85.06 123 ALA A CA 1
ATOM 877 C C . ALA A 1 123 ? 7.769 7.515 -11.278 1.00 85.06 123 ALA A C 1
ATOM 879 O O . ALA A 1 123 ? 8.837 6.924 -11.099 1.00 85.06 123 ALA A O 1
ATOM 880 N N . ARG A 1 124 ? 7.347 7.879 -12.495 1.00 83.44 124 ARG A N 1
ATOM 881 C CA . ARG A 1 124 ? 8.147 7.688 -13.716 1.00 83.44 124 ARG A CA 1
ATOM 882 C C . ARG A 1 124 ? 9.385 8.587 -13.690 1.00 83.44 124 ARG A C 1
ATOM 884 O O . ARG A 1 124 ? 9.363 9.655 -13.084 1.00 83.44 124 ARG A O 1
ATOM 891 N N . GLY A 1 125 ? 10.461 8.162 -14.354 1.00 74.06 125 GLY A N 1
ATOM 892 C CA . GLY A 1 125 ? 11.680 8.967 -14.496 1.00 74.06 125 GLY A CA 1
ATOM 893 C C . GLY A 1 125 ? 12.527 9.110 -13.224 1.00 74.06 125 GLY A C 1
ATOM 894 O O . GLY A 1 125 ? 13.539 9.813 -13.232 1.00 74.06 125 GLY A O 1
ATOM 895 N N . ARG A 1 126 ? 12.169 8.438 -12.121 1.00 69.75 126 ARG A N 1
ATOM 896 C CA . ARG A 1 126 ? 12.991 8.422 -10.907 1.00 69.75 126 ARG A CA 1
ATOM 897 C C . ARG A 1 126 ? 14.269 7.612 -11.153 1.00 69.75 126 ARG A C 1
ATOM 899 O O . ARG A 1 126 ? 14.213 6.448 -11.544 1.00 69.75 126 ARG A O 1
ATOM 906 N N . LYS A 1 127 ? 15.441 8.189 -10.858 1.00 63.28 127 LYS A N 1
ATOM 907 C CA . LYS A 1 127 ? 16.713 7.440 -10.869 1.00 63.28 127 LYS A CA 1
ATOM 908 C C . LYS A 1 127 ? 16.629 6.240 -9.918 1.00 63.28 127 LYS A C 1
ATOM 910 O O . LYS A 1 127 ? 16.308 6.414 -8.744 1.00 63.28 127 LYS A O 1
ATOM 915 N N . GLY A 1 128 ? 16.938 5.049 -10.431 1.00 61.50 128 GLY A N 1
ATOM 916 C CA . GLY A 1 128 ? 16.827 3.790 -9.689 1.00 61.50 128 GLY A CA 1
ATOM 917 C C . GLY A 1 128 ? 15.426 3.174 -9.690 1.00 61.50 128 GLY A C 1
ATOM 918 O O . GLY A 1 128 ? 15.217 2.198 -8.976 1.00 61.50 128 GLY A O 1
ATOM 919 N N . ALA A 1 129 ? 14.480 3.713 -10.472 1.00 62.97 129 ALA A N 1
ATOM 920 C CA . ALA A 1 129 ? 13.240 3.006 -10.765 1.00 62.97 129 ALA A CA 1
AT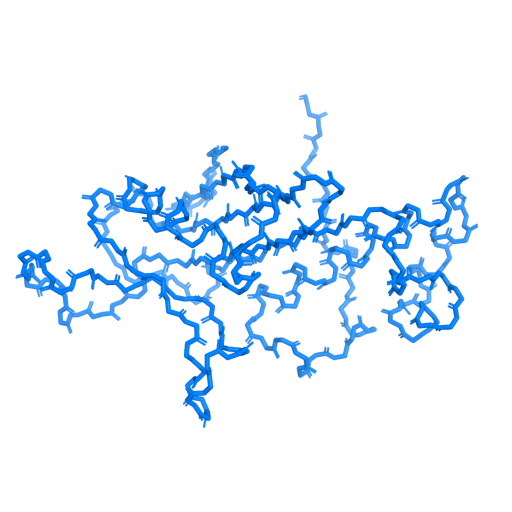OM 921 C C . ALA A 1 129 ? 13.562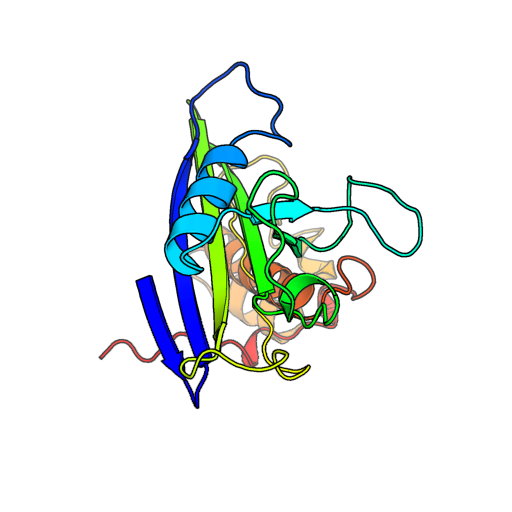 1.621 -11.354 1.00 62.97 129 ALA A C 1
ATOM 923 O O . ALA A 1 129 ? 14.547 1.481 -12.091 1.00 62.97 129 ALA A O 1
ATOM 924 N N . PRO A 1 130 ? 12.764 0.597 -11.024 1.00 63.94 130 PRO A N 1
ATOM 925 C CA . PRO A 1 130 ? 13.051 -0.758 -11.443 1.00 63.94 130 PRO A CA 1
ATOM 926 C C . PRO A 1 130 ? 12.999 -0.889 -12.960 1.00 63.94 130 PRO A C 1
ATOM 928 O O . PRO A 1 130 ? 11.949 -0.846 -13.605 1.00 63.94 130 PRO A O 1
ATOM 931 N N . HIS A 1 131 ? 14.192 -1.030 -13.520 1.00 67.44 131 HIS A N 1
ATOM 932 C CA . HIS A 1 131 ? 14.412 -1.154 -14.943 1.00 67.44 131 HIS A CA 1
ATOM 933 C C . HIS A 1 131 ? 14.282 -2.632 -15.357 1.00 67.44 131 HIS A C 1
ATOM 935 O O . HIS A 1 131 ? 14.713 -3.508 -14.599 1.00 67.44 131 HIS A O 1
ATOM 941 N N . PRO A 1 132 ? 13.747 -2.938 -16.558 1.00 62.66 132 PRO A N 1
ATOM 942 C CA . PRO A 1 132 ? 13.593 -4.317 -17.034 1.00 62.66 132 PRO A CA 1
ATOM 943 C C . PRO A 1 132 ? 14.895 -5.132 -17.037 1.00 62.66 132 PRO A C 1
ATOM 945 O O . PRO A 1 132 ? 14.865 -6.349 -16.894 1.00 62.66 132 PRO A O 1
ATOM 948 N N . ARG A 1 133 ? 16.037 -4.455 -17.212 1.00 65.56 133 ARG A N 1
ATOM 949 C CA . ARG A 1 133 ? 17.388 -5.036 -17.113 1.00 65.56 133 ARG A CA 1
ATOM 950 C C . ARG A 1 133 ? 17.968 -4.851 -15.715 1.00 65.56 133 ARG A C 1
ATOM 952 O O . ARG A 1 133 ? 17.748 -3.806 -15.101 1.00 65.56 133 ARG A O 1
ATOM 959 N N . GLY A 1 134 ? 18.777 -5.805 -15.261 1.00 78.00 134 GLY A N 1
ATOM 960 C CA . GLY A 1 134 ? 19.369 -5.776 -13.923 1.00 78.00 134 GLY A CA 1
ATOM 961 C C . GLY A 1 134 ? 18.346 -6.170 -12.862 1.00 78.00 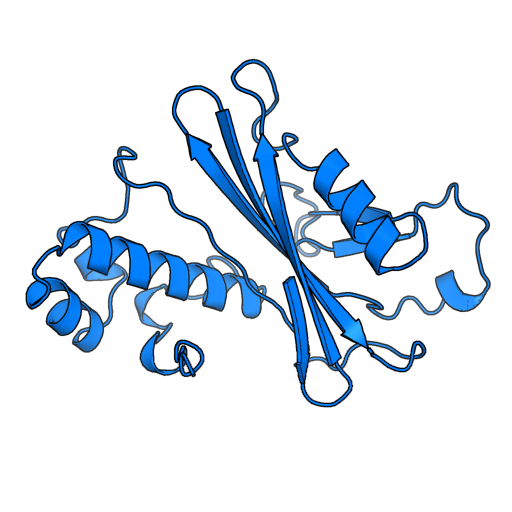134 GLY A C 1
ATOM 962 O O . GLY A 1 134 ? 17.954 -7.327 -12.786 1.00 78.00 134 GLY A O 1
ATOM 963 N N . TRP A 1 135 ? 17.878 -5.226 -12.045 1.00 73.62 135 TRP A N 1
ATOM 964 C CA . TRP A 1 135 ? 16.961 -5.540 -10.942 1.00 73.62 135 TRP A CA 1
ATOM 965 C C . TRP A 1 135 ? 15.634 -6.172 -11.412 1.00 73.62 135 TRP A C 1
ATOM 967 O O . TRP A 1 135 ? 15.108 -7.057 -10.741 1.00 73.62 135 TRP A O 1
ATOM 977 N N . GLY A 1 136 ? 15.128 -5.803 -12.596 1.00 72.75 136 GLY A N 1
ATOM 978 C CA . GLY A 1 136 ? 13.958 -6.453 -13.197 1.00 72.75 136 GLY A CA 1
ATOM 979 C C . GLY A 1 136 ? 14.166 -7.938 -13.524 1.00 72.75 136 GLY A C 1
ATOM 980 O O . GLY A 1 136 ? 13.207 -8.705 -13.517 1.00 72.75 136 GLY A O 1
ATOM 981 N N . GLU A 1 137 ? 15.402 -8.390 -13.743 1.00 77.31 137 GLU A N 1
ATOM 982 C CA . GLU A 1 137 ? 15.692 -9.817 -13.948 1.00 77.31 137 GLU A CA 1
ATOM 983 C C . GLU A 1 137 ? 15.487 -10.616 -12.660 1.00 77.31 137 GLU A C 1
ATOM 985 O O . GLU A 1 137 ? 14.999 -11.746 -12.718 1.00 77.31 137 GLU A O 1
ATOM 990 N N . TYR A 1 138 ? 15.793 -10.000 -11.515 1.00 83.94 138 TYR A N 1
ATOM 991 C CA . TYR A 1 138 ? 15.559 -10.567 -10.193 1.00 83.94 138 TYR A CA 1
ATOM 992 C C . TYR A 1 138 ? 14.085 -10.499 -9.790 1.00 83.94 138 TYR A C 1
ATOM 994 O O . TYR A 1 138 ? 13.505 -11.515 -9.435 1.00 83.94 138 TYR A O 1
ATOM 1002 N N . ALA A 1 139 ? 13.470 -9.316 -9.859 1.00 86.69 139 ALA A N 1
ATOM 1003 C CA . ALA A 1 139 ? 12.176 -9.071 -9.228 1.00 86.69 139 ALA A CA 1
ATOM 1004 C C . ALA A 1 139 ? 10.962 -9.590 -10.017 1.00 86.69 139 ALA A C 1
ATOM 1006 O O . ALA A 1 139 ? 9.883 -9.790 -9.451 1.00 86.69 139 ALA A O 1
ATOM 1007 N N . LEU A 1 140 ? 11.108 -9.774 -11.330 1.00 89.38 140 LEU A N 1
ATOM 1008 C CA . LEU A 1 140 ? 10.032 -10.238 -12.202 1.00 89.38 140 LEU A CA 1
ATOM 1009 C C . LEU A 1 140 ? 10.058 -11.764 -12.326 1.00 89.38 140 LEU A C 1
ATOM 1011 O O . LEU A 1 140 ? 11.114 -12.379 -12.455 1.00 89.38 140 LEU A O 1
ATOM 1015 N N . THR A 1 141 ? 8.885 -12.384 -12.377 1.00 90.31 141 THR A N 1
ATOM 1016 C CA . THR A 1 141 ? 8.729 -13.781 -12.801 1.00 90.31 141 THR A CA 1
ATOM 1017 C C . THR A 1 141 ? 9.044 -13.930 -14.299 1.00 90.31 141 THR A C 1
ATOM 1019 O O . THR A 1 141 ? 8.996 -12.948 -15.049 1.00 90.31 141 THR A O 1
ATOM 1022 N N . PRO A 1 142 ? 9.314 -15.152 -14.802 1.00 89.56 142 PRO A N 1
ATOM 1023 C CA . PRO A 1 142 ? 9.496 -15.378 -16.237 1.00 89.56 142 PRO A CA 1
ATOM 1024 C C . PRO A 1 142 ? 8.330 -14.866 -17.101 1.00 89.56 142 PRO A C 1
ATOM 1026 O O . PRO A 1 142 ? 8.563 -14.251 -18.141 1.00 89.56 142 PRO A O 1
ATOM 1029 N N . ALA A 1 143 ? 7.086 -15.064 -16.653 1.00 90.19 143 ALA A N 1
ATOM 1030 C CA . ALA A 1 143 ? 5.895 -14.609 -17.369 1.00 90.19 143 ALA A CA 1
ATOM 1031 C C . ALA A 1 143 ? 5.786 -13.075 -17.400 1.00 90.19 143 ALA A C 1
ATOM 1033 O O . ALA A 1 143 ? 5.461 -12.487 -18.432 1.00 90.19 143 ALA A O 1
ATOM 1034 N N . GLU A 1 144 ? 6.097 -12.401 -16.291 1.00 92.44 144 GLU A N 1
ATOM 1035 C CA . GLU A 1 144 ? 6.148 -10.936 -16.230 1.00 92.44 144 GLU A CA 1
ATOM 1036 C C . GLU A 1 144 ? 7.235 -10.364 -17.137 1.00 92.44 144 GLU A C 1
ATOM 1038 O O . GLU A 1 144 ? 6.963 -9.410 -17.862 1.00 92.44 144 GLU A O 1
ATOM 1043 N N . ARG A 1 145 ? 8.426 -10.976 -17.179 1.00 90.50 145 ARG A N 1
ATOM 1044 C CA . ARG A 1 145 ? 9.492 -10.560 -18.105 1.00 90.50 145 ARG A CA 1
ATOM 1045 C C . ARG A 1 145 ? 9.046 -10.637 -19.561 1.00 90.50 145 ARG A C 1
ATOM 1047 O O . ARG A 1 145 ? 9.280 -9.692 -20.309 1.00 90.50 145 ARG A O 1
ATOM 1054 N N . GLY A 1 146 ? 8.367 -11.719 -19.945 1.00 89.94 146 GLY A N 1
ATOM 1055 C CA . GLY A 1 146 ? 7.797 -11.863 -21.286 1.00 89.94 146 GLY A CA 1
ATOM 1056 C C . GLY A 1 146 ? 6.799 -10.748 -21.615 1.00 89.94 146 GLY A C 1
ATOM 1057 O O . GLY A 1 146 ? 6.911 -10.111 -22.661 1.00 89.94 146 GLY A O 1
ATOM 1058 N N . ARG A 1 147 ? 5.873 -10.448 -20.691 1.00 91.12 147 ARG A N 1
ATOM 1059 C CA . ARG A 1 147 ? 4.892 -9.357 -20.851 1.00 91.12 147 ARG A CA 1
ATOM 1060 C C . ARG A 1 147 ? 5.553 -7.980 -20.957 1.00 91.12 147 ARG A C 1
ATOM 1062 O O . ARG A 1 147 ? 5.163 -7.186 -21.806 1.00 91.12 147 ARG A O 1
ATOM 1069 N N . VAL A 1 148 ? 6.553 -7.698 -20.121 1.00 91.38 148 VAL A N 1
ATOM 1070 C CA . VAL A 1 148 ? 7.289 -6.423 -20.134 1.00 91.38 148 VAL A CA 1
ATOM 1071 C C . VAL A 1 148 ? 8.074 -6.257 -21.435 1.00 91.38 148 VAL A C 1
ATOM 1073 O O . VAL A 1 148 ? 8.015 -5.191 -22.041 1.00 91.38 148 VAL A O 1
ATOM 1076 N N . ALA A 1 149 ? 8.765 -7.303 -21.892 1.00 91.25 149 ALA A N 1
ATOM 1077 C CA . ALA A 1 149 ? 9.546 -7.270 -23.128 1.00 91.25 149 ALA A CA 1
ATOM 1078 C C . ALA A 1 149 ? 8.675 -7.106 -24.385 1.00 91.25 149 ALA A C 1
ATOM 1080 O O . ALA A 1 149 ? 9.117 -6.492 -25.351 1.00 91.25 149 ALA A O 1
ATOM 1081 N N . ALA A 1 150 ? 7.445 -7.627 -24.368 1.00 93.88 150 ALA A N 1
ATOM 1082 C CA . ALA A 1 150 ? 6.486 -7.486 -25.463 1.00 93.88 150 ALA A CA 1
ATOM 1083 C C . ALA A 1 150 ? 5.731 -6.138 -25.465 1.00 93.88 150 ALA A C 1
ATOM 1085 O O . ALA A 1 150 ? 4.991 -5.854 -26.405 1.00 93.88 150 ALA A O 1
ATOM 1086 N N . SER A 1 151 ? 5.878 -5.315 -24.421 1.00 94.56 151 SER A N 1
ATOM 1087 C CA . SER A 1 151 ? 5.203 -4.017 -24.316 1.00 94.56 151 SER A CA 1
ATOM 1088 C C . SER A 1 151 ? 5.796 -2.990 -25.283 1.00 94.56 151 SER A C 1
ATOM 1090 O O . SER A 1 151 ? 7.012 -2.897 -25.433 1.00 94.56 151 SER A O 1
ATOM 1092 N N . ALA A 1 152 ? 4.944 -2.132 -25.855 1.00 94.44 152 ALA A N 1
ATOM 1093 C CA . ALA A 1 152 ? 5.379 -0.954 -26.613 1.00 94.44 152 ALA A CA 1
ATOM 1094 C C . ALA A 1 152 ? 6.131 0.075 -25.742 1.00 94.44 152 ALA A C 1
ATOM 1096 O O . ALA A 1 152 ? 6.907 0.876 -26.253 1.00 94.44 152 ALA A O 1
ATOM 1097 N N . ASP A 1 153 ? 5.913 0.034 -24.425 1.00 91.06 153 ASP A N 1
ATOM 1098 C CA . ASP A 1 153 ? 6.616 0.837 -23.423 1.00 91.06 153 ASP A CA 1
ATOM 1099 C C . ASP A 1 153 ? 7.083 -0.092 -22.281 1.00 91.06 153 ASP A C 1
ATOM 1101 O O . ASP A 1 153 ? 6.334 -0.333 -21.320 1.00 91.06 153 ASP A O 1
ATOM 1105 N N . PRO A 1 154 ? 8.277 -0.708 -22.404 1.00 88.44 154 PRO A N 1
ATOM 1106 C CA . PRO A 1 154 ? 8.796 -1.643 -21.404 1.00 88.44 154 PRO A CA 1
ATOM 1107 C C . PRO A 1 154 ? 9.079 -0.998 -20.044 1.00 88.44 154 PRO A C 1
ATOM 1109 O O . PRO A 1 154 ? 8.932 -1.654 -19.014 1.00 88.44 154 PRO A O 1
ATOM 1112 N N . GLU A 1 155 ? 9.452 0.284 -20.009 1.00 86.06 155 GLU A N 1
ATOM 1113 C CA . GLU A 1 155 ? 9.690 1.001 -18.752 1.00 86.06 155 GLU A CA 1
ATOM 1114 C C . GLU A 1 155 ? 8.378 1.180 -17.981 1.00 86.06 155 GLU A C 1
ATOM 1116 O O . GLU A 1 155 ? 8.303 0.828 -16.802 1.00 86.06 155 GLU A O 1
ATOM 1121 N N . ALA A 1 156 ? 7.310 1.639 -18.649 1.00 86.81 156 ALA A N 1
ATOM 1122 C CA . ALA A 1 156 ? 5.988 1.720 -18.028 1.00 86.81 156 ALA A CA 1
ATOM 1123 C C . ALA A 1 156 ? 5.492 0.359 -17.553 1.00 86.81 156 ALA A C 1
ATOM 1125 O O . ALA A 1 156 ? 4.921 0.257 -16.469 1.00 86.81 156 ALA A O 1
ATOM 1126 N N . ALA A 1 157 ? 5.665 -0.676 -18.379 1.00 90.38 157 ALA A N 1
ATOM 1127 C CA . ALA A 1 157 ? 5.203 -2.018 -18.059 1.00 90.38 157 ALA A CA 1
ATOM 1128 C C . ALA A 1 157 ? 5.936 -2.580 -16.834 1.00 90.38 157 ALA A C 1
ATOM 1130 O O . ALA A 1 157 ? 5.285 -3.094 -15.927 1.00 90.38 157 ALA A O 1
ATOM 1131 N N . SER A 1 158 ? 7.261 -2.415 -16.771 1.00 89.44 158 SER A N 1
ATOM 1132 C CA . SER A 1 158 ? 8.070 -2.797 -15.608 1.00 89.44 158 SER A CA 1
ATOM 1133 C C . SER A 1 158 ? 7.610 -2.070 -14.347 1.00 89.44 158 SER A C 1
ATOM 1135 O O . SER A 1 158 ? 7.357 -2.708 -13.326 1.00 89.44 158 SER A O 1
ATOM 1137 N N . LEU A 1 159 ? 7.408 -0.750 -14.433 1.00 89.56 159 LEU A N 1
ATOM 1138 C CA . LEU A 1 159 ? 6.961 0.048 -13.295 1.00 89.56 159 LEU A CA 1
ATOM 1139 C C . LEU A 1 159 ? 5.571 -0.374 -12.805 1.00 89.56 159 LEU A C 1
ATOM 1141 O O . LEU A 1 159 ? 5.357 -0.481 -11.605 1.00 89.56 159 LEU A O 1
ATOM 1145 N N . ARG A 1 160 ? 4.639 -0.677 -13.720 1.00 90.75 160 ARG A N 1
ATOM 1146 C CA . ARG A 1 160 ? 3.300 -1.179 -13.366 1.00 90.75 160 ARG A CA 1
ATOM 1147 C C . ARG A 1 160 ? 3.365 -2.510 -12.627 1.00 90.75 160 ARG A C 1
ATOM 1149 O O . ARG A 1 160 ? 2.714 -2.648 -11.595 1.00 90.75 160 ARG A O 1
ATOM 1156 N N . VAL A 1 161 ? 4.140 -3.470 -13.138 1.00 91.56 161 VAL A N 1
ATOM 1157 C CA . VAL A 1 161 ? 4.310 -4.772 -12.473 1.00 91.56 161 VAL A CA 1
ATOM 1158 C C . VAL A 1 161 ? 4.936 -4.576 -11.097 1.00 91.56 161 VAL A C 1
ATOM 1160 O O . VAL A 1 161 ? 4.506 -5.198 -10.128 1.00 91.56 161 VAL A O 1
ATOM 1163 N N . TRP A 1 162 ? 5.903 -3.667 -10.984 1.00 90.94 162 TRP A N 1
ATOM 1164 C CA . TRP A 1 162 ? 6.505 -3.357 -9.701 1.00 90.94 162 TRP A CA 1
ATOM 1165 C C . TRP A 1 162 ? 5.513 -2.765 -8.697 1.00 90.94 162 TRP A C 1
ATOM 1167 O O . TRP A 1 162 ? 5.373 -3.307 -7.604 1.00 90.94 162 TRP A O 1
ATOM 1177 N N . THR A 1 163 ? 4.754 -1.736 -9.084 1.00 92.00 163 THR A N 1
ATOM 1178 C CA . THR A 1 163 ? 3.717 -1.149 -8.223 1.00 92.00 163 THR A CA 1
ATOM 1179 C C . THR A 1 163 ? 2.708 -2.203 -7.761 1.00 92.00 163 THR A C 1
ATOM 1181 O O . THR A 1 163 ? 2.301 -2.228 -6.601 1.00 92.00 163 THR A O 1
ATOM 1184 N N . GLN A 1 164 ? 2.321 -3.132 -8.640 1.00 92.56 164 GLN A N 1
ATOM 1185 C CA . GLN A 1 164 ? 1.430 -4.233 -8.270 1.00 92.56 164 GLN A CA 1
ATOM 1186 C C . GLN A 1 164 ? 2.067 -5.184 -7.247 1.00 92.56 164 GLN A C 1
ATOM 1188 O O . GLN A 1 164 ? 1.412 -5.546 -6.268 1.00 92.56 164 GLN A O 1
ATOM 1193 N N . LYS A 1 165 ? 3.335 -5.568 -7.433 1.00 91.62 165 LYS A N 1
ATOM 1194 C CA . LYS A 1 165 ? 4.061 -6.424 -6.481 1.00 91.62 165 LYS A CA 1
ATOM 1195 C C . LYS A 1 165 ? 4.211 -5.760 -5.117 1.00 91.62 165 LYS A C 1
ATOM 1197 O O . LYS A 1 165 ? 3.935 -6.401 -4.111 1.00 91.62 165 LYS A O 1
ATOM 1202 N N . GLU A 1 166 ? 4.573 -4.484 -5.063 1.00 91.31 166 GLU A N 1
ATOM 1203 C CA . GLU A 1 166 ? 4.672 -3.739 -3.803 1.00 91.31 166 GLU A CA 1
ATOM 1204 C C . GLU A 1 166 ? 3.314 -3.616 -3.099 1.00 91.31 166 GLU A C 1
ATOM 1206 O O . GLU A 1 166 ? 3.214 -3.805 -1.884 1.00 91.31 166 GLU A O 1
ATOM 1211 N N . ALA A 1 167 ? 2.233 -3.385 -3.850 1.00 92.25 167 ALA A N 1
ATOM 1212 C CA . ALA A 1 167 ? 0.885 -3.389 -3.287 1.00 92.25 167 ALA A CA 1
ATOM 1213 C C . ALA A 1 167 ? 0.523 -4.763 -2.688 1.00 92.25 167 ALA A C 1
ATOM 1215 O O . ALA A 1 167 ? -0.007 -4.821 -1.576 1.00 92.25 167 ALA A O 1
ATOM 1216 N N . LEU A 1 168 ? 0.866 -5.866 -3.367 1.00 90.62 168 LEU A N 1
ATOM 1217 C CA . LEU A 1 168 ? 0.697 -7.228 -2.842 1.00 90.62 168 LEU A CA 1
ATOM 1218 C C . LEU A 1 168 ? 1.562 -7.476 -1.599 1.00 90.62 168 LEU A C 1
ATOM 1220 O O . LEU A 1 168 ? 1.062 -7.980 -0.594 1.00 90.62 168 LEU A O 1
ATOM 1224 N N . ALA A 1 169 ? 2.833 -7.075 -1.611 1.00 89.81 169 ALA A N 1
ATOM 1225 C CA . ALA A 1 169 ? 3.723 -7.201 -0.460 1.00 89.81 169 ALA A CA 1
ATOM 1226 C C . ALA A 1 169 ? 3.148 -6.465 0.763 1.00 89.81 169 ALA A C 1
ATOM 1228 O O . ALA A 1 169 ? 3.041 -7.035 1.854 1.00 89.81 169 ALA A O 1
ATOM 1229 N N . LYS A 1 170 ? 2.675 -5.228 0.572 1.00 89.56 170 LYS A N 1
ATOM 1230 C CA . LYS A 1 170 ? 2.014 -4.425 1.612 1.00 89.56 170 LYS A CA 1
ATOM 1231 C C . LYS A 1 170 ? 0.712 -5.043 2.108 1.00 89.56 170 LYS A C 1
ATOM 1233 O O . LYS A 1 170 ? 0.442 -4.970 3.307 1.00 89.56 170 LYS A O 1
ATOM 1238 N N . LEU A 1 171 ? -0.065 -5.671 1.223 1.00 89.75 171 LEU A N 1
ATOM 1239 C CA . LEU A 1 171 ? -1.283 -6.397 1.584 1.00 89.75 171 LEU A CA 1
ATOM 1240 C C . LEU A 1 171 ? -0.980 -7.518 2.590 1.00 89.75 171 LEU A C 1
ATOM 1242 O O . LEU A 1 171 ? -1.719 -7.680 3.560 1.00 89.75 171 LEU A O 1
ATOM 1246 N N . THR A 1 172 ? 0.123 -8.254 2.409 1.00 83.69 172 THR A N 1
ATOM 1247 C CA . THR A 1 172 ? 0.515 -9.329 3.343 1.00 83.69 172 THR A CA 1
ATOM 1248 C C . THR A 1 172 ? 0.997 -8.808 4.700 1.00 83.69 172 THR A C 1
ATOM 1250 O O . THR A 1 172 ? 0.872 -9.504 5.705 1.00 83.69 172 THR A O 1
ATOM 1253 N N . GLY A 1 173 ? 1.536 -7.586 4.751 1.00 80.06 173 GLY A N 1
ATOM 1254 C CA . GLY A 1 173 ? 2.192 -7.032 5.939 1.00 80.06 173 GLY A CA 1
ATOM 1255 C C . GLY A 1 173 ? 3.586 -7.606 6.219 1.00 80.06 173 GLY A C 1
ATOM 1256 O O . GLY A 1 173 ? 4.178 -7.259 7.236 1.00 80.06 173 GLY A O 1
ATOM 1257 N N . ARG A 1 174 ? 4.122 -8.451 5.329 1.00 76.25 174 ARG A N 1
ATOM 1258 C CA . ARG A 1 174 ? 5.437 -9.099 5.482 1.00 76.25 174 ARG A CA 1
ATOM 1259 C C . ARG A 1 174 ? 6.595 -8.313 4.862 1.00 76.25 174 ARG A C 1
ATOM 1261 O O . ARG A 1 174 ? 7.752 -8.662 5.061 1.00 76.25 174 ARG A O 1
ATOM 1268 N N . GLY A 1 175 ? 6.298 -7.229 4.144 1.00 73.81 175 GLY A N 1
ATOM 1269 C CA . GLY A 1 175 ? 7.308 -6.322 3.594 1.00 73.81 175 GLY A CA 1
ATOM 1270 C C . GLY A 1 175 ? 8.387 -7.063 2.798 1.00 73.81 175 GLY A C 1
ATOM 1271 O O . GLY A 1 175 ? 8.065 -7.852 1.916 1.00 73.81 175 GLY A O 1
ATOM 1272 N N . LEU A 1 176 ? 9.654 -6.825 3.150 1.00 74.25 176 LEU A N 1
ATOM 1273 C CA . LEU A 1 176 ? 10.833 -7.392 2.481 1.00 74.25 176 LEU A CA 1
ATOM 1274 C C . LEU A 1 176 ? 11.111 -8.869 2.815 1.00 74.25 176 LEU A C 1
ATOM 1276 O O . LEU A 1 176 ? 12.082 -9.422 2.315 1.00 74.25 176 LEU A O 1
ATOM 1280 N N . GLU A 1 177 ? 10.306 -9.521 3.659 1.00 81.12 177 GLU A N 1
ATOM 1281 C CA . GLU A 1 177 ? 10.450 -10.965 3.908 1.00 81.12 177 GLU A CA 1
ATOM 1282 C C . GLU A 1 177 ? 9.979 -11.822 2.728 1.00 81.12 177 GLU A C 1
ATOM 1284 O O . GLU A 1 177 ? 10.261 -13.020 2.678 1.00 81.12 177 GLU A O 1
ATOM 1289 N N . ILE A 1 178 ? 9.186 -11.241 1.825 1.00 83.06 178 ILE A N 1
ATOM 1290 C CA . ILE A 1 178 ? 8.730 -11.920 0.619 1.00 83.06 178 ILE A CA 1
ATOM 1291 C C . ILE A 1 178 ? 9.610 -11.461 -0.529 1.00 83.06 178 ILE A C 1
ATOM 1293 O O . ILE A 1 178 ? 9.644 -10.279 -0.868 1.00 83.06 178 ILE A O 1
ATOM 1297 N N . GLU A 1 179 ? 10.278 -12.421 -1.157 1.00 87.56 179 GLU A N 1
ATOM 1298 C CA . GLU A 1 179 ? 11.048 -12.149 -2.360 1.00 87.56 179 GLU A CA 1
ATOM 1299 C C . GLU A 1 179 ? 10.125 -11.656 -3.487 1.00 87.56 179 GLU A C 1
ATOM 1301 O O . GLU A 1 179 ? 9.100 -12.295 -3.751 1.00 87.56 179 GLU A O 1
ATOM 1306 N N . PRO A 1 180 ? 10.452 -10.560 -4.196 1.00 86.81 180 PRO A N 1
ATOM 1307 C CA . PRO A 1 180 ? 9.570 -9.998 -5.221 1.00 86.81 180 PRO A CA 1
ATOM 1308 C C . PRO A 1 180 ? 9.192 -10.983 -6.338 1.00 86.81 180 PRO A C 1
ATOM 1310 O O . PRO A 1 180 ? 8.071 -10.941 -6.850 1.00 86.81 180 PRO A O 1
ATOM 1313 N N . GLN A 1 181 ? 10.085 -11.911 -6.697 1.00 86.88 181 GLN A N 1
ATOM 1314 C CA . GLN A 1 181 ? 9.810 -12.970 -7.673 1.00 86.88 181 GLN A CA 1
ATOM 1315 C C . GLN A 1 181 ? 8.852 -14.058 -7.171 1.00 86.88 181 GLN A C 1
ATOM 1317 O O . GLN A 1 181 ? 8.352 -14.835 -7.981 1.00 86.88 181 GLN A O 1
ATOM 1322 N N . ALA A 1 182 ? 8.581 -14.123 -5.866 1.00 87.25 182 ALA A N 1
ATOM 1323 C CA . ALA A 1 182 ? 7.584 -15.022 -5.289 1.00 87.25 182 ALA A CA 1
ATOM 1324 C C . ALA A 1 182 ? 6.157 -14.440 -5.334 1.00 87.25 182 ALA A C 1
ATOM 1326 O O . ALA A 1 182 ? 5.195 -15.159 -5.069 1.00 87.25 182 ALA A O 1
ATOM 1327 N N . LEU A 1 183 ? 6.002 -13.153 -5.667 1.00 86.31 183 LEU A N 1
ATOM 1328 C CA . LEU A 1 183 ? 4.704 -12.499 -5.837 1.00 86.31 183 LEU A CA 1
ATOM 1329 C C . LEU A 1 183 ? 4.298 -12.528 -7.309 1.00 86.31 183 LEU A C 1
ATOM 1331 O O . LEU A 1 183 ? 4.962 -11.907 -8.133 1.00 86.31 183 LEU A O 1
ATOM 1335 N N . ASP A 1 184 ? 3.200 -13.195 -7.651 1.00 82.56 184 ASP A N 1
ATOM 1336 C CA . ASP A 1 184 ? 2.672 -13.185 -9.018 1.00 82.56 184 ASP A CA 1
ATOM 1337 C C . ASP A 1 184 ? 1.534 -12.166 -9.164 1.00 82.56 184 ASP A C 1
ATOM 1339 O O . ASP A 1 184 ? 0.501 -12.242 -8.491 1.00 82.56 184 ASP A O 1
ATOM 1343 N N . THR A 1 185 ? 1.718 -11.209 -10.073 1.00 83.12 185 THR A N 1
ATOM 1344 C CA . THR A 1 185 ? 0.714 -10.186 -10.394 1.00 83.12 185 THR A CA 1
ATOM 1345 C C . THR A 1 185 ? -0.456 -10.707 -11.224 1.00 83.12 185 THR A C 1
ATOM 1347 O O . THR A 1 185 ? -1.435 -9.983 -11.383 1.00 83.12 185 THR A O 1
ATOM 1350 N N . ALA A 1 186 ? -0.420 -11.945 -11.731 1.00 78.62 186 ALA A N 1
ATOM 1351 C CA . ALA A 1 186 ? -1.534 -12.544 -12.475 1.00 78.62 186 ALA A CA 1
ATOM 1352 C C . ALA A 1 186 ? -2.848 -12.608 -11.668 1.00 78.62 186 ALA A C 1
ATOM 1354 O O . ALA A 1 186 ? -3.931 -12.638 -12.251 1.00 78.62 186 ALA A O 1
ATOM 1355 N N . LEU A 1 187 ? -2.755 -12.580 -10.334 1.00 65.00 187 LEU A N 1
ATOM 1356 C CA . LEU A 1 187 ? -3.899 -12.538 -9.419 1.00 65.00 187 LEU A CA 1
ATOM 1357 C C . LEU A 1 187 ? -4.505 -11.132 -9.258 1.00 65.00 187 LEU A C 1
ATOM 1359 O O . LEU A 1 187 ? -5.596 -10.992 -8.708 1.00 65.00 187 LEU A O 1
ATOM 1363 N N . VAL A 1 188 ? -3.818 -10.087 -9.727 1.00 65.19 188 VAL A N 1
ATOM 1364 C CA . VAL A 1 188 ? -4.286 -8.697 -9.684 1.00 65.19 188 VAL A CA 1
ATOM 1365 C C . VAL A 1 188 ? -4.950 -8.380 -11.016 1.00 65.19 188 VAL A C 1
ATOM 1367 O O . VAL A 1 188 ? -4.305 -7.933 -11.965 1.00 65.19 188 VAL A O 1
ATOM 1370 N N . GLN A 1 189 ? -6.255 -8.625 -11.099 1.00 53.78 189 GLN A N 1
ATOM 1371 C CA . GLN A 1 189 ? -7.031 -8.191 -12.255 1.00 53.78 189 GLN A CA 1
ATOM 1372 C C . GLN A 1 189 ? -7.437 -6.724 -12.065 1.00 53.78 189 GLN A C 1
ATOM 1374 O O . GLN A 1 189 ? -7.907 -6.364 -10.980 1.00 53.78 189 GLN A O 1
ATOM 1379 N N . PRO A 1 190 ? -7.238 -5.845 -13.066 1.00 47.88 190 PRO A N 1
ATOM 1380 C CA . PRO A 1 190 ? -7.898 -4.550 -13.034 1.00 47.88 190 PRO A CA 1
ATOM 1381 C C . PRO A 1 190 ? -9.415 -4.789 -12.954 1.00 47.88 190 PRO A C 1
ATOM 1383 O O . PRO A 1 190 ? -9.892 -5.762 -13.540 1.00 47.88 190 PRO A O 1
ATOM 1386 N N . PRO A 1 191 ? -10.179 -3.953 -12.232 1.00 45.25 191 PRO A N 1
ATOM 1387 C CA . PRO A 1 191 ? -11.630 -4.029 -12.319 1.00 45.25 191 PRO A CA 1
ATOM 1388 C C . PRO A 1 191 ? -12.033 -3.882 -13.787 1.00 45.25 191 PRO A C 1
ATOM 1390 O O . PRO A 1 191 ? -11.483 -3.018 -14.480 1.00 45.25 191 PRO A O 1
ATOM 1393 N N . ASP A 1 192 ? -12.964 -4.722 -14.247 1.00 38.06 192 ASP A N 1
ATOM 1394 C CA . ASP A 1 192 ? -13.563 -4.576 -15.569 1.00 38.06 192 ASP A CA 1
ATOM 1395 C C . ASP A 1 192 ? -14.059 -3.135 -15.702 1.00 38.06 192 ASP A C 1
ATOM 1397 O O . ASP A 1 192 ? -14.897 -2.663 -14.928 1.00 38.06 192 ASP A O 1
ATOM 1401 N N . THR A 1 193 ? -13.475 -2.389 -16.636 1.00 33.94 193 THR A N 1
ATOM 1402 C CA . THR A 1 193 ? -13.945 -1.047 -16.961 1.00 33.94 193 THR A CA 1
ATOM 1403 C C . THR A 1 193 ? -15.245 -1.206 -17.743 1.00 33.94 193 THR A C 1
ATOM 1405 O O . THR A 1 193 ? -15.201 -1.412 -18.957 1.00 33.94 193 THR A O 1
ATOM 1408 N N . HIS A 1 194 ? -16.376 -1.184 -17.038 1.00 33.75 194 HIS A N 1
ATOM 1409 C CA . HIS A 1 194 ? -17.710 -1.022 -17.619 1.00 33.75 194 HIS A CA 1
ATOM 1410 C C . HIS A 1 194 ? -18.039 0.456 -17.829 1.00 33.75 194 HIS A C 1
ATOM 1412 O O . HIS A 1 194 ? -17.714 1.266 -16.928 1.00 33.75 194 HIS A O 1
#

pLDDT: mean 79.94, std 14.92, range [33.75, 94.56]

Solvent-accessible surface area (backbone atoms only — not comparable to full-atom values): 11332 Å² total; per-residue (Å²): 92,78,50,75,59,88,67,30,33,40,40,40,51,75,43,85,32,81,47,78,93,63,59,78,89,56,61,58,49,68,60,51,26,52,52,49,13,59,77,67,74,45,65,38,37,77,41,28,55,20,90,90,78,64,43,66,85,78,20,65,56,38,71,39,74,37,84,89,47,84,84,52,86,65,69,81,62,74,48,54,59,47,39,44,24,60,26,62,29,74,47,94,78,24,28,42,34,39,39,38,39,37,34,58,69,81,74,83,65,56,58,59,92,82,67,60,47,42,46,52,53,81,54,84,91,46,91,85,56,64,37,64,65,69,64,28,62,62,43,37,40,76,68,52,48,53,54,23,71,71,38,99,49,36,61,61,42,30,44,51,55,48,34,48,41,50,12,52,33,45,37,72,64,55,50,85,79,53,57,55,46,79,52,71,60,86,79,65,68,76,77,82,89,126

Nearest PDB structures (foldseek):
  5vcb-assembly3_O  TM=8.229E-01  e=1.209E+00  Escherichia coli K-12
  5xu7-assembly1_C  TM=9.032E-01  e=2.942E+00  Escherichia coli K-12
  5xum-assembly1_A  TM=8.327E-01  e=3.135E+00  Thermotoga maritima MSB8
  3ne9-assembly2_B  TM=4.083E-01  e=1.289E+00  Corynebacterium ammoniagenes
  3ne9-assembly3_C  TM=4.466E-01  e=2.432E+00  Corynebacterium ammoniagenes

Secondary structure (DSSP, 8-state):
-EEEETTEEEEEEEEEEESSSS-TTTTTHHHHHHHHHHHHTS-EEEE---TTT--SSSPPPEEEE-TTS---GGGGS---SEEEEEEEEEETTEEEEEEEEEEETTS-SPPPTT---------TT-TT---TTTHHHHHS-HHHHHHHHTSSSHHHHHHHHHHHHHHHHHHHT-GGGS-GGG--GGG-PPPP--

Organism: NCBI:txid189863

InterPro domains:
  IPR008278 4'-phosphopantetheinyl transferase domain [PF01648] (116-182)
  IPR037143 4'-phosphopantetheinyl transferase domain superfamily [G3DSA:3.90.470.20] (117-194)
  IPR037143 4'-phosphopantetheinyl transferase domain superfamily [SSF56214] (116-187)